Protein AF-A0A455UKE3-F1 (afdb_monomer)

Organism: NCBI:txid115553

Nearest PDB structures (foldseek):
  8js5-assembly1_B  TM=7.894E-01  e=2.925E-10  Bradyrhizobium diazoefficiens USDA 110
  3h9w-assembly1_A-2  TM=8.995E-01  e=8.175E-06  Marinobacter nauticus VT8
  3mr0-assembly2_B  TM=7.467E-01  e=2.273E-06  Burkholderia thailandensis E264
  3icy-assembly2_B-3  TM=8.627E-01  e=1.349E-04  Chlorobaculum tepidum
  9bkv-assembly1_B  TM=5.844E-01  e=7.333E-05  Escherichia coli

Solvent-accessible surface area (backbone atoms only — not comparable to full-atom values): 11283 Å² total; per-residue (Å²): 128,86,91,63,71,51,85,51,51,50,66,54,19,51,74,35,66,43,62,71,76,53,64,48,47,62,67,56,58,45,65,31,30,33,82,88,33,34,65,56,54,53,50,49,52,48,42,16,66,76,74,46,47,62,46,79,45,81,42,44,31,37,25,77,82,68,49,79,41,35,31,38,41,34,41,35,45,40,59,51,100,86,68,48,69,76,48,75,51,69,54,77,41,84,40,39,67,61,51,52,51,52,52,49,49,52,53,49,53,52,50,50,50,55,53,54,49,69,39,89,59,65,43,69,43,62,50,97,80,40,20,27,74,45,58,23,64,39,25,24,63,68,70,72,46,58,45,86,73,40,53,72,34,38,51,56,74,81,38,56,82,42,58,90,32,73,65,37,58,48,50,52,48,24,65,76,66,72,42,94,73,86,86,89,81,89,64,83,82,68,62,86,77,82,129

Structure (mmCIF, N/CA/C/O backbone):
data_AF-A0A455UKE3-F1
#
_entry.id   AF-A0A455UKE3-F1
#
loop_
_atom_site.group_PDB
_atom_site.id
_atom_site.type_symbol
_atom_site.label_atom_id
_atom_site.label_alt_id
_atom_site.label_comp_id
_atom_site.label_asym_id
_atom_site.label_entity_id
_atom_site.label_seq_id
_atom_site.pdbx_PDB_ins_code
_atom_site.Cartn_x
_atom_site.Cartn_y
_atom_site.Cartn_z
_atom_site.occupancy
_atom_site.B_iso_or_equiv
_atom_site.auth_seq_id
_atom_site.auth_comp_id
_atom_site.auth_asym_id
_atom_site.auth_atom_id
_atom_site.pdbx_PDB_model_num
ATOM 1 N N . MET A 1 1 ? -15.416 11.832 29.611 1.00 45.94 1 MET A N 1
ATOM 2 C CA . MET A 1 1 ? -15.156 10.484 29.058 1.00 45.94 1 MET A CA 1
ATOM 3 C C . MET A 1 1 ? -16.495 9.880 28.680 1.00 45.94 1 MET A C 1
ATOM 5 O O . MET A 1 1 ? -17.425 10.042 29.461 1.00 45.94 1 MET A O 1
ATOM 9 N N . ALA A 1 2 ? -16.617 9.270 27.499 1.00 51.88 2 ALA A N 1
ATOM 10 C CA . ALA A 1 2 ? -17.839 8.566 27.111 1.00 51.88 2 ALA A CA 1
ATOM 11 C C . ALA A 1 2 ? -18.091 7.409 28.092 1.00 51.88 2 ALA A C 1
ATOM 13 O O . ALA A 1 2 ? -17.179 6.639 28.393 1.00 51.88 2 ALA A O 1
ATOM 14 N N . VAL A 1 3 ? -19.302 7.341 28.642 1.00 50.44 3 VAL A N 1
ATOM 15 C CA . VAL A 1 3 ? -19.685 6.390 29.691 1.00 50.44 3 VAL A CA 1
ATOM 16 C C . VAL A 1 3 ? -20.362 5.199 29.013 1.00 50.44 3 VAL A C 1
ATOM 18 O O . VAL A 1 3 ? -21.580 5.101 28.975 1.00 50.44 3 VAL A O 1
ATOM 21 N N . GLY A 1 4 ? -19.569 4.333 28.386 1.00 63.62 4 GLY A N 1
ATOM 22 C CA . GLY A 1 4 ? -20.067 3.134 27.711 1.00 63.62 4 GLY A CA 1
ATOM 23 C C . GLY A 1 4 ? -18.955 2.111 27.522 1.00 63.62 4 GLY A C 1
ATOM 24 O O . GLY A 1 4 ? -17.812 2.482 27.250 1.00 63.62 4 GLY A O 1
ATOM 25 N N . LEU A 1 5 ? -19.275 0.828 27.705 1.00 72.00 5 LEU A N 1
ATOM 26 C CA . LEU A 1 5 ? -18.357 -0.259 27.376 1.00 72.00 5 LEU A CA 1
ATOM 27 C C . LEU A 1 5 ? -18.386 -0.477 25.855 1.00 72.00 5 LEU A C 1
ATOM 29 O O . LEU A 1 5 ? -19.475 -0.637 25.300 1.00 72.00 5 LEU A O 1
ATOM 33 N N . PRO A 1 6 ? -17.228 -0.466 25.172 1.00 82.75 6 PRO A N 1
ATOM 34 C CA . PRO A 1 6 ? -17.120 -0.960 23.809 1.00 82.75 6 PRO A CA 1
ATOM 35 C C . PRO A 1 6 ? -17.800 -2.324 23.668 1.00 82.75 6 PRO A C 1
ATOM 37 O O . PRO A 1 6 ? -17.568 -3.203 24.492 1.00 82.75 6 PRO A O 1
ATOM 40 N N . ASN A 1 7 ? -18.611 -2.491 22.621 1.00 89.94 7 ASN A N 1
ATOM 41 C CA . ASN A 1 7 ? -19.143 -3.792 22.229 1.00 89.94 7 ASN A CA 1
ATOM 42 C C . ASN A 1 7 ? -18.330 -4.330 21.043 1.00 89.94 7 ASN A C 1
ATOM 44 O O . ASN A 1 7 ? -18.501 -3.887 19.906 1.00 89.94 7 ASN A O 1
ATOM 48 N N . TRP A 1 8 ? -17.394 -5.227 21.321 1.00 93.88 8 TRP A N 1
ATOM 49 C CA . TRP A 1 8 ? -16.555 -5.905 20.346 1.00 93.88 8 TRP A CA 1
ATOM 50 C C . TRP A 1 8 ? -17.274 -7.129 19.792 1.00 93.88 8 TRP A C 1
ATOM 52 O O . TRP A 1 8 ? -17.805 -7.955 20.534 1.00 93.88 8 TRP A O 1
ATOM 62 N N . SER A 1 9 ? -17.264 -7.254 18.466 1.00 95.06 9 SER A N 1
ATOM 63 C CA . SER A 1 9 ? -17.660 -8.489 17.799 1.00 95.06 9 SER A CA 1
ATOM 64 C C . SER A 1 9 ? -16.592 -9.568 17.988 1.00 95.06 9 SER A C 1
ATOM 66 O O . SER A 1 9 ? -15.427 -9.274 18.278 1.00 95.06 9 SER A O 1
ATOM 68 N N . ASP A 1 10 ? -16.966 -10.822 17.737 1.00 95.62 10 ASP A N 1
ATOM 69 C CA . ASP A 1 10 ? -16.017 -11.942 17.731 1.00 95.62 10 ASP A CA 1
ATOM 70 C C . ASP A 1 10 ? -14.878 -11.725 16.728 1.00 95.62 10 ASP A C 1
ATOM 72 O O . ASP A 1 10 ? -13.746 -12.139 16.968 1.00 95.62 10 ASP A O 1
ATOM 76 N N . GLU A 1 11 ? -15.151 -11.004 15.638 1.00 95.06 11 GLU A N 1
ATOM 77 C CA . GLU A 1 11 ? -14.133 -10.618 14.665 1.00 95.06 11 GLU A CA 1
ATOM 78 C C . GLU A 1 11 ? -13.087 -9.675 15.263 1.00 95.06 11 GLU A C 1
ATOM 80 O O . GLU A 1 11 ? -11.889 -9.891 15.095 1.00 95.06 11 GLU A O 1
ATOM 85 N N . ILE A 1 12 ? -13.513 -8.651 16.009 1.00 95.12 12 ILE A N 1
ATOM 86 C CA . ILE A 1 12 ? -12.576 -7.731 16.663 1.00 95.12 12 ILE A CA 1
ATOM 87 C C . ILE A 1 12 ? -11.765 -8.482 17.727 1.00 95.12 12 ILE A C 1
ATOM 89 O O . ILE A 1 12 ? -10.553 -8.273 17.825 1.00 95.12 12 ILE A O 1
ATOM 93 N N . CYS A 1 13 ? -12.392 -9.400 18.470 1.00 95.25 13 CYS A N 1
ATOM 94 C CA . CYS A 1 13 ? -11.685 -10.269 19.414 1.00 95.25 13 CYS A CA 1
ATOM 95 C C . CYS A 1 13 ? -10.618 -11.111 18.699 1.00 95.25 13 CYS A C 1
ATOM 97 O O . CYS A 1 13 ? -9.465 -11.142 19.132 1.00 95.25 13 CYS A O 1
ATOM 99 N N . ARG A 1 14 ? -10.966 -11.715 17.555 1.00 95.38 14 ARG A N 1
ATOM 100 C CA . ARG A 1 14 ? -10.050 -12.508 16.725 1.00 95.38 14 ARG A CA 1
ATOM 101 C C . ARG A 1 14 ? -8.854 -11.692 16.239 1.00 95.38 14 ARG A C 1
ATOM 103 O O . ARG A 1 14 ? -7.728 -12.168 16.363 1.00 95.38 14 ARG A O 1
ATOM 110 N N . ILE A 1 15 ? -9.079 -10.471 15.746 1.00 95.19 15 ILE A N 1
ATOM 111 C CA . ILE A 1 15 ? -8.009 -9.549 15.319 1.00 95.19 15 ILE A CA 1
ATOM 112 C C . ILE A 1 15 ? -7.022 -9.294 16.467 1.00 95.19 15 ILE A C 1
ATOM 114 O O . ILE A 1 15 ? -5.811 -9.311 16.263 1.00 95.19 15 ILE A O 1
ATOM 118 N N . HIS A 1 16 ? -7.523 -9.121 17.692 1.00 95.12 16 HIS A N 1
ATOM 119 C CA . HIS A 1 16 ? -6.693 -8.858 18.870 1.00 95.12 16 HIS A CA 1
ATOM 120 C C . HIS A 1 16 ? -6.108 -10.122 19.521 1.00 95.12 16 HIS A C 1
ATOM 122 O O . HIS A 1 16 ? -5.362 -10.010 20.497 1.00 95.12 16 HIS A O 1
ATOM 128 N N . GLY A 1 17 ? -6.402 -11.320 19.003 1.00 93.56 17 GLY A N 1
ATOM 129 C CA . GLY A 1 17 ? -5.949 -12.588 19.585 1.00 93.56 17 GLY A CA 1
ATOM 130 C C . GLY A 1 17 ? -6.626 -12.929 20.918 1.00 93.56 17 GLY A C 1
ATOM 131 O O . GLY A 1 17 ? -6.003 -13.548 21.781 1.00 93.56 17 GLY A O 1
ATOM 132 N N . LEU A 1 18 ? -7.875 -12.498 21.095 1.00 94.81 18 LEU A N 1
ATOM 133 C CA . LEU A 1 18 ? -8.683 -12.670 22.303 1.00 94.81 18 LEU A CA 1
ATOM 134 C C . LEU A 1 18 ? -9.822 -13.677 22.079 1.00 94.81 18 LEU A C 1
ATOM 136 O O . LEU A 1 18 ? -10.247 -13.886 20.939 1.00 94.81 18 LEU A O 1
ATOM 140 N N . PRO A 1 19 ? -10.345 -14.300 23.153 1.00 94.38 19 PRO A N 1
ATOM 141 C CA . PRO A 1 19 ? -11.505 -15.179 23.053 1.00 94.38 19 PRO A CA 1
ATOM 142 C C . PRO A 1 19 ? -12.762 -14.419 22.601 1.00 94.38 19 PRO A C 1
ATOM 144 O O . PRO A 1 19 ? -12.936 -13.240 22.912 1.00 94.38 19 PRO A O 1
ATOM 147 N N . ALA A 1 20 ? -13.649 -15.123 21.894 1.00 95.25 20 ALA A N 1
ATOM 148 C CA . ALA A 1 20 ? -14.960 -14.620 21.484 1.00 95.25 20 ALA A CA 1
ATOM 149 C C . ALA A 1 20 ? -15.773 -14.106 22.688 1.00 95.25 20 ALA A C 1
ATOM 151 O O . ALA A 1 20 ? -15.696 -14.663 23.786 1.00 95.25 20 ALA A O 1
ATOM 152 N N . GLY A 1 21 ? -16.541 -13.035 22.481 1.00 92.38 21 GLY A N 1
ATOM 153 C CA . GLY A 1 21 ? -17.322 -12.378 23.533 1.00 92.38 21 GLY A CA 1
ATOM 154 C C . GLY A 1 21 ? -16.533 -11.531 24.544 1.00 92.38 21 GLY A C 1
ATOM 155 O O . GLY A 1 21 ? -17.140 -11.019 25.486 1.00 92.38 21 GLY A O 1
ATOM 156 N N . PHE A 1 22 ? -15.217 -11.349 24.388 1.00 92.38 22 PHE A N 1
ATOM 157 C CA . PHE A 1 22 ? -14.448 -10.440 25.243 1.00 92.38 22 PHE A CA 1
ATOM 158 C C . PHE A 1 22 ? -14.857 -8.975 25.017 1.00 92.38 22 PHE A C 1
ATOM 160 O O . PHE A 1 22 ? -14.885 -8.500 23.885 1.00 92.38 22 PHE A O 1
ATOM 167 N N . GLN A 1 23 ? -15.129 -8.244 26.102 1.00 93.00 23 GLN A N 1
ATOM 168 C CA . GLN A 1 23 ? -15.556 -6.841 26.061 1.00 93.00 23 GLN A CA 1
ATOM 169 C C . GLN A 1 23 ? -14.595 -5.961 26.872 1.00 93.00 23 GLN A C 1
ATOM 171 O O . GLN A 1 23 ? -14.650 -5.981 28.107 1.00 93.00 23 GLN A O 1
ATOM 176 N N . PRO A 1 24 ? -13.688 -5.205 26.225 1.00 91.62 24 PRO A N 1
ATOM 177 C CA . PRO A 1 24 ? -12.773 -4.322 26.934 1.00 91.62 24 PRO A CA 1
ATOM 178 C C . PRO A 1 24 ? -13.469 -3.044 27.398 1.00 91.62 24 PRO A C 1
ATOM 180 O O . PRO A 1 24 ? -14.441 -2.582 26.812 1.00 91.62 24 PRO A O 1
ATOM 183 N N . THR A 1 25 ? -12.893 -2.390 28.401 1.00 92.12 25 THR A N 1
ATOM 184 C CA . THR A 1 25 ? -13.127 -0.958 28.637 1.00 92.12 25 THR A CA 1
ATOM 185 C C . THR A 1 25 ? -12.519 -0.118 27.509 1.00 92.12 25 THR A C 1
ATOM 187 O O . THR A 1 25 ? -11.601 -0.560 26.820 1.00 92.12 25 THR A O 1
ATOM 190 N N . VAL A 1 26 ? -12.950 1.141 27.356 1.00 89.06 26 VAL A N 1
ATOM 191 C CA . VAL A 1 26 ? -12.319 2.080 26.401 1.00 89.06 26 VAL A CA 1
ATOM 192 C C . VAL A 1 26 ? -10.808 2.182 26.637 1.00 89.06 26 VAL A C 1
ATOM 194 O O . VAL A 1 26 ? -10.034 2.189 25.687 1.00 89.06 26 VAL A O 1
ATOM 197 N N . LYS A 1 27 ? -10.378 2.202 27.905 1.00 90.75 27 LYS A N 1
ATOM 198 C CA . LYS A 1 27 ? -8.958 2.258 28.262 1.00 90.75 27 LYS A CA 1
ATOM 199 C C . LYS A 1 27 ? -8.200 1.025 27.758 1.00 90.75 27 LYS A C 1
ATOM 201 O O . LYS A 1 27 ? -7.194 1.183 27.081 1.00 90.75 27 LYS A O 1
ATOM 206 N N . GLN A 1 28 ? -8.718 -0.176 28.021 1.00 92.56 28 GLN A N 1
ATOM 207 C CA . GLN A 1 28 ? -8.117 -1.427 27.536 1.00 92.56 28 GLN A CA 1
ATOM 208 C C . GLN A 1 28 ? -8.084 -1.491 26.006 1.00 92.56 28 GLN A C 1
ATOM 210 O O . GLN A 1 28 ? -7.091 -1.918 25.432 1.00 92.56 28 GLN A O 1
ATOM 215 N N . ALA A 1 29 ? -9.143 -1.024 25.337 1.00 92.69 29 ALA A N 1
ATOM 216 C CA . ALA A 1 29 ? -9.178 -0.952 23.880 1.00 92.69 29 ALA A CA 1
ATOM 217 C C . ALA A 1 29 ? -8.055 -0.058 23.319 1.00 92.69 29 ALA A C 1
ATOM 219 O O . ALA A 1 29 ? -7.451 -0.402 22.309 1.00 92.69 29 ALA A O 1
ATOM 220 N N . ILE A 1 30 ? -7.750 1.064 23.981 1.00 94.25 30 ILE A N 1
ATOM 221 C CA . ILE A 1 30 ? -6.662 1.974 23.587 1.00 94.25 30 ILE A CA 1
ATOM 222 C C . ILE A 1 30 ? -5.285 1.379 23.910 1.00 94.25 30 ILE A C 1
ATOM 224 O O . ILE A 1 30 ? -4.357 1.554 23.127 1.00 94.25 30 ILE A O 1
ATOM 228 N N . GLU A 1 31 ? -5.148 0.634 25.008 1.00 95.56 31 GLU A N 1
ATOM 229 C CA . GLU A 1 31 ? -3.892 -0.029 25.394 1.00 95.56 31 GLU A CA 1
ATOM 230 C C . GLU A 1 31 ? -3.418 -1.077 24.373 1.00 95.56 31 GLU A C 1
ATOM 232 O O . GLU A 1 31 ? -2.217 -1.321 24.279 1.00 95.56 31 GLU A O 1
ATOM 237 N N . PHE A 1 32 ? -4.321 -1.647 23.565 1.00 96.19 32 PHE A N 1
ATOM 238 C CA . PHE A 1 32 ? -3.937 -2.519 22.450 1.00 96.19 32 PHE A CA 1
ATOM 239 C C . PHE A 1 32 ? -3.231 -1.775 21.311 1.00 96.19 32 PHE A C 1
ATOM 241 O O . PHE A 1 32 ? -2.517 -2.401 20.536 1.00 96.19 32 PHE A O 1
ATOM 248 N N . TYR A 1 33 ? -3.383 -0.458 21.174 1.00 97.44 33 TYR A N 1
ATOM 249 C CA . TYR A 1 33 ? -2.638 0.286 20.159 1.00 97.44 33 TYR A CA 1
ATOM 250 C C . TYR A 1 33 ? -1.171 0.413 20.563 1.00 97.44 33 TYR A C 1
ATOM 252 O O . TYR A 1 33 ? -0.846 0.610 21.738 1.00 97.44 33 TYR A O 1
ATOM 260 N N . ALA A 1 34 ? -0.279 0.357 19.573 1.00 97.50 34 ALA A N 1
ATOM 261 C CA . ALA A 1 34 ? 1.135 0.622 19.792 1.00 97.50 34 ALA A CA 1
ATOM 262 C C . ALA A 1 34 ? 1.319 2.010 20.442 1.00 97.50 34 ALA A C 1
ATOM 264 O O . ALA A 1 34 ? 0.553 2.927 20.128 1.00 97.50 34 ALA A O 1
ATOM 265 N N . PRO A 1 35 ? 2.341 2.223 21.295 1.00 97.06 35 PRO A N 1
ATOM 266 C CA . PRO A 1 35 ? 2.533 3.498 21.996 1.00 97.06 35 PRO A CA 1
ATOM 267 C C . PRO A 1 35 ? 2.558 4.730 21.077 1.00 97.06 35 PRO A C 1
ATOM 269 O O . PRO A 1 35 ? 2.082 5.796 21.455 1.00 97.06 35 PRO A O 1
ATOM 272 N N . SER A 1 36 ? 3.058 4.577 19.848 1.00 97.56 36 SER A N 1
ATOM 273 C CA . SER A 1 36 ? 3.054 5.614 18.806 1.00 97.56 36 SER A CA 1
ATOM 274 C C . SER A 1 36 ? 1.652 5.957 18.280 1.00 97.56 36 SER A C 1
ATOM 276 O O . SER A 1 36 ? 1.411 7.086 17.866 1.00 97.56 36 SER A O 1
ATOM 278 N N . SER A 1 37 ? 0.727 4.996 18.304 1.00 97.69 37 SER A N 1
ATOM 279 C CA . SER A 1 37 ? -0.640 5.109 17.785 1.00 97.69 37 SER A CA 1
ATOM 280 C C . SER A 1 37 ? -1.660 5.540 18.848 1.00 97.69 37 SER A C 1
ATOM 282 O O . SER A 1 37 ? -2.708 6.089 18.503 1.00 97.69 37 SER A O 1
ATOM 284 N N . GLN A 1 38 ? -1.360 5.343 20.138 1.00 97.31 38 GLN A N 1
ATOM 285 C CA . GLN A 1 38 ? -2.261 5.667 21.254 1.00 97.31 38 GLN A CA 1
ATOM 286 C C . GLN A 1 38 ? -2.726 7.136 21.289 1.00 97.31 38 GLN A C 1
ATOM 288 O O . GLN A 1 38 ? -3.932 7.359 21.428 1.00 97.31 38 GLN A O 1
ATOM 293 N N . PRO A 1 39 ? -1.848 8.152 21.125 1.00 97.75 39 PRO A N 1
ATOM 294 C CA . PRO A 1 39 ? -2.288 9.547 21.143 1.00 97.75 39 PRO A CA 1
ATOM 295 C C . PRO A 1 39 ? -3.295 9.842 20.030 1.00 97.75 39 PRO A C 1
ATOM 297 O O . PRO A 1 39 ? -4.300 10.515 20.263 1.00 97.75 39 PRO A O 1
ATOM 300 N N . ARG A 1 40 ? -3.056 9.281 18.838 1.00 97.81 40 ARG A N 1
ATOM 301 C CA . ARG A 1 40 ? -3.891 9.515 17.663 1.00 97.81 40 ARG A CA 1
ATOM 302 C C . ARG A 1 40 ? -5.272 8.892 17.816 1.00 97.81 40 ARG A C 1
ATOM 304 O O . ARG A 1 40 ? -6.263 9.594 17.635 1.00 97.81 40 ARG A O 1
ATOM 311 N N . ILE A 1 41 ? -5.359 7.613 18.197 1.00 97.19 41 ILE A N 1
ATOM 312 C CA . ILE A 1 41 ? -6.668 6.967 18.384 1.00 97.19 41 ILE A CA 1
ATOM 313 C C . ILE A 1 41 ? -7.469 7.644 19.500 1.00 97.19 41 ILE A C 1
ATOM 315 O O . ILE A 1 41 ? -8.675 7.843 19.368 1.00 97.19 41 ILE A O 1
ATOM 319 N N . GLN A 1 42 ? -6.799 8.059 20.579 1.00 96.19 42 GLN A N 1
ATOM 320 C CA . GLN A 1 42 ? -7.446 8.739 21.693 1.00 96.19 42 GLN A CA 1
ATOM 321 C C . GLN A 1 42 ? -8.049 10.084 21.264 1.00 96.19 42 GLN A C 1
ATOM 323 O O . GLN A 1 42 ? -9.176 10.397 21.657 1.00 96.19 42 GLN A O 1
ATOM 328 N N . GLU A 1 43 ? -7.322 10.864 20.463 1.00 96.94 43 GLU A N 1
ATOM 329 C CA . GLU A 1 43 ? -7.767 12.147 19.916 1.00 96.94 43 GLU A CA 1
ATOM 330 C C . GLU A 1 43 ? -8.996 11.984 19.013 1.00 96.94 43 GLU A C 1
ATOM 332 O O . GLU A 1 43 ? -10.034 12.612 19.254 1.00 96.94 43 GLU A O 1
ATOM 337 N N . VAL A 1 44 ? -8.905 11.125 17.993 1.00 97.25 44 VAL A N 1
ATOM 338 C CA . VAL A 1 44 ? -9.981 10.976 17.001 1.00 97.25 44 VAL A CA 1
ATOM 339 C C . VAL A 1 44 ? -11.228 10.350 17.619 1.00 97.25 44 VAL A C 1
ATOM 341 O O . VAL A 1 44 ? -12.343 10.791 17.341 1.00 97.25 44 VAL A O 1
ATOM 344 N N . PHE A 1 45 ? -11.061 9.395 18.540 1.00 95.38 45 PHE A N 1
ATOM 345 C CA . PHE A 1 45 ? -12.176 8.787 19.258 1.00 95.38 45 PHE A CA 1
ATOM 346 C C . PHE A 1 45 ? -12.880 9.799 20.169 1.00 95.38 45 PHE A C 1
ATOM 348 O O . PHE A 1 45 ? -14.111 9.869 20.178 1.00 95.38 45 PHE A O 1
ATOM 355 N N . ASN A 1 46 ? -12.124 10.631 20.895 1.00 94.62 46 ASN A N 1
ATOM 356 C CA . ASN A 1 46 ? -12.700 11.685 21.735 1.00 94.62 46 ASN A CA 1
ATOM 357 C C . ASN A 1 46 ? -13.437 12.734 20.902 1.00 94.62 46 ASN A C 1
ATOM 359 O O . ASN A 1 46 ? -14.550 13.121 21.258 1.00 94.62 46 ASN A O 1
ATOM 363 N N . THR A 1 47 ? -12.847 13.157 19.784 1.00 96.00 47 THR A N 1
ATOM 364 C CA . THR A 1 47 ? -13.474 14.103 18.852 1.00 96.00 47 THR A CA 1
ATOM 365 C C . THR A 1 47 ? -14.776 13.525 18.293 1.00 96.00 47 THR A C 1
ATOM 367 O O . THR A 1 47 ? -15.799 14.210 18.272 1.00 96.00 47 THR A O 1
ATOM 370 N N . CYS A 1 48 ? -14.791 12.238 17.943 1.00 95.19 48 CYS A N 1
ATOM 371 C CA . CYS A 1 48 ? -16.005 11.550 17.511 1.00 95.19 48 CYS A CA 1
ATOM 372 C C . CYS A 1 48 ? -17.069 11.503 18.615 1.00 95.19 48 CYS A C 1
ATOM 374 O O . CYS A 1 48 ? -18.231 11.794 18.349 1.00 95.19 48 CYS A O 1
ATOM 376 N N . CYS A 1 49 ? -16.693 11.193 19.857 1.00 92.38 49 CYS A N 1
ATOM 377 C CA . CYS A 1 49 ? -17.637 11.143 20.976 1.00 92.38 49 CYS A CA 1
ATOM 378 C C . CYS A 1 49 ? -18.231 12.518 21.322 1.00 92.38 49 CYS A C 1
ATOM 380 O O . CYS A 1 49 ? -19.393 12.602 21.703 1.00 92.38 49 CYS A O 1
ATOM 382 N N . GLN A 1 50 ? -17.432 13.586 21.242 1.00 93.31 50 GLN A N 1
ATOM 383 C CA . GLN A 1 50 ? -17.826 14.920 21.711 1.00 93.31 50 GLN A CA 1
ATOM 384 C C . GLN A 1 50 ? -18.480 15.766 20.619 1.00 93.31 50 GLN A C 1
ATOM 386 O O . GLN A 1 50 ? -19.435 16.490 20.879 1.00 93.31 50 GLN A O 1
ATOM 391 N N . GLN A 1 51 ? -17.945 15.697 19.402 1.00 94.94 51 GLN A N 1
ATOM 392 C CA . GLN A 1 51 ? -18.318 16.582 18.295 1.00 94.94 51 GLN A CA 1
ATOM 393 C C . GLN A 1 51 ? -19.049 15.823 17.181 1.00 94.94 51 GLN A C 1
ATOM 395 O O . GLN A 1 51 ? -19.746 16.419 16.361 1.00 94.94 51 GLN A O 1
ATOM 400 N N . GLY A 1 52 ? -18.932 14.494 17.154 1.00 94.38 52 GLY A N 1
ATOM 401 C CA . GLY A 1 52 ? -19.539 13.654 16.126 1.00 94.38 52 GLY A CA 1
ATOM 402 C C . GLY A 1 52 ? -18.768 13.628 14.810 1.00 94.38 52 GLY A C 1
ATOM 403 O O . GLY A 1 52 ? -19.327 13.215 13.796 1.00 94.38 52 GLY A O 1
ATOM 404 N N . VAL A 1 53 ? -17.507 14.069 14.816 1.00 96.69 53 VAL A N 1
ATOM 405 C CA . VAL A 1 53 ? -16.612 13.992 13.656 1.00 96.69 53 VAL A CA 1
ATOM 406 C C . VAL A 1 53 ? -16.176 12.541 13.467 1.00 96.69 53 VAL A C 1
ATOM 408 O O . VAL A 1 53 ? -15.581 11.948 14.363 1.00 96.69 53 VAL A O 1
ATOM 411 N N . SER A 1 54 ? -16.483 11.963 12.309 1.00 97.25 54 SER A N 1
ATOM 412 C CA . SER A 1 54 ? -16.052 10.608 11.962 1.00 97.25 54 SER A CA 1
ATOM 413 C C . SER A 1 54 ? -14.547 10.527 11.716 1.00 97.25 54 SER A C 1
ATOM 415 O O . SER A 1 54 ? -13.950 11.501 11.262 1.00 97.25 54 SER A O 1
ATOM 417 N N . PHE A 1 55 ? -13.965 9.346 11.905 1.00 97.88 55 PHE A N 1
ATOM 418 C CA . PHE A 1 55 ? -12.553 9.084 11.625 1.00 97.88 55 PHE A CA 1
ATOM 419 C C . PHE A 1 55 ? -12.352 7.801 10.814 1.00 97.88 55 PHE A C 1
ATOM 421 O O . PHE A 1 55 ? -13.205 6.911 10.821 1.00 97.88 55 PHE A O 1
ATOM 428 N N . ASP A 1 56 ? -11.219 7.742 10.118 1.00 98.25 56 ASP A N 1
ATOM 429 C CA . ASP A 1 56 ? -10.735 6.620 9.313 1.00 98.25 56 ASP A CA 1
ATOM 430 C C . ASP A 1 56 ? -9.206 6.630 9.401 1.00 98.25 56 ASP A C 1
ATOM 432 O O . ASP A 1 56 ? -8.548 7.477 8.800 1.00 98.25 56 ASP A O 1
ATOM 436 N N . GLU A 1 57 ? -8.655 5.759 10.239 1.00 98.12 57 GLU A N 1
ATOM 437 C CA . GLU A 1 57 ? -7.234 5.765 10.581 1.00 98.12 57 GLU A CA 1
ATOM 438 C C . GLU A 1 57 ? -6.615 4.392 10.327 1.00 98.12 57 GLU A C 1
ATOM 440 O O . GLU A 1 57 ? -7.217 3.359 10.622 1.00 98.12 57 GLU A O 1
ATOM 445 N N . GLU A 1 58 ? -5.379 4.378 9.832 1.00 98.06 58 GLU A N 1
ATOM 446 C CA . GLU A 1 58 ? -4.554 3.174 9.767 1.00 98.06 58 GLU A CA 1
ATOM 447 C C . GLU A 1 58 ? -3.501 3.221 10.870 1.00 98.06 58 GLU A C 1
ATOM 449 O O . GLU A 1 58 ? -2.548 3.998 10.797 1.00 98.06 58 GLU A O 1
ATOM 454 N N . LEU A 1 59 ? -3.657 2.376 11.882 1.00 97.62 59 LEU A N 1
ATOM 455 C CA . LEU A 1 59 ? -2.849 2.410 13.095 1.00 97.62 59 LEU A CA 1
ATOM 456 C C . LEU A 1 59 ? -2.277 1.035 13.410 1.00 97.62 59 LEU A C 1
ATOM 458 O O . LEU A 1 59 ? -2.782 0.004 12.965 1.00 97.62 59 LEU A O 1
ATOM 462 N N . GLU A 1 60 ? -1.204 1.031 14.185 1.00 97.69 60 GLU A N 1
ATOM 463 C CA . GLU A 1 60 ? -0.578 -0.200 14.635 1.00 97.69 60 GLU A CA 1
ATOM 464 C C . GLU A 1 60 ? -1.183 -0.642 15.969 1.00 97.69 60 GLU A C 1
ATOM 466 O O . GLU A 1 60 ? -1.342 0.151 16.903 1.00 97.69 60 GLU A O 1
ATOM 471 N N . VAL A 1 61 ? -1.504 -1.928 16.051 1.00 97.62 61 VAL A N 1
ATOM 472 C CA . VAL A 1 61 ? -2.032 -2.607 17.230 1.00 97.62 61 VAL A CA 1
ATOM 473 C C . VAL A 1 61 ? -1.092 -3.742 17.614 1.00 97.62 61 VAL A C 1
ATOM 475 O O . VAL A 1 61 ? -0.564 -4.463 16.768 1.00 97.62 61 VAL A O 1
ATOM 478 N N . ILE A 1 62 ? -0.897 -3.905 18.913 1.00 97.44 62 ILE A N 1
ATOM 479 C CA . ILE A 1 62 ? -0.190 -5.011 19.534 1.00 97.44 62 ILE A CA 1
ATOM 480 C C . ILE A 1 62 ? -1.264 -5.943 20.090 1.00 97.44 62 ILE A C 1
ATOM 482 O O . ILE A 1 62 ? -1.966 -5.616 21.042 1.00 97.44 62 ILE A O 1
ATOM 486 N N . THR A 1 63 ? -1.424 -7.103 19.458 1.00 94.88 63 THR A N 1
ATOM 487 C CA . THR A 1 63 ? -2.371 -8.139 19.904 1.00 94.88 63 THR A CA 1
ATOM 488 C C . THR A 1 63 ? -2.045 -8.624 21.319 1.00 94.88 63 THR A C 1
ATOM 490 O O . THR A 1 63 ? -0.928 -8.451 21.808 1.00 94.88 63 THR A O 1
ATOM 493 N N . TYR A 1 64 ? -2.979 -9.333 21.957 1.00 92.56 64 TYR A N 1
ATOM 494 C CA . TYR A 1 64 ? -2.759 -9.942 23.274 1.00 92.56 64 TYR A CA 1
ATOM 495 C C . TYR A 1 64 ? -1.539 -10.884 23.319 1.00 92.56 64 TYR A C 1
ATOM 497 O O . TYR A 1 64 ? -0.900 -11.040 24.354 1.00 92.56 64 TYR A O 1
ATOM 505 N N . GLN A 1 65 ? -1.177 -11.479 22.179 1.00 91.88 65 GLN A N 1
ATOM 506 C CA . GLN A 1 65 ? -0.008 -12.352 22.031 1.00 91.88 65 GLN A CA 1
ATOM 507 C C . GLN A 1 65 ? 1.299 -11.584 21.750 1.00 91.88 65 GLN A C 1
ATOM 509 O O . GLN A 1 65 ? 2.327 -12.200 21.480 1.00 91.88 65 GLN A O 1
ATOM 514 N N . GLY A 1 66 ? 1.277 -10.247 21.759 1.00 93.12 66 GLY A N 1
ATOM 515 C CA . GLY A 1 66 ? 2.439 -9.397 21.477 1.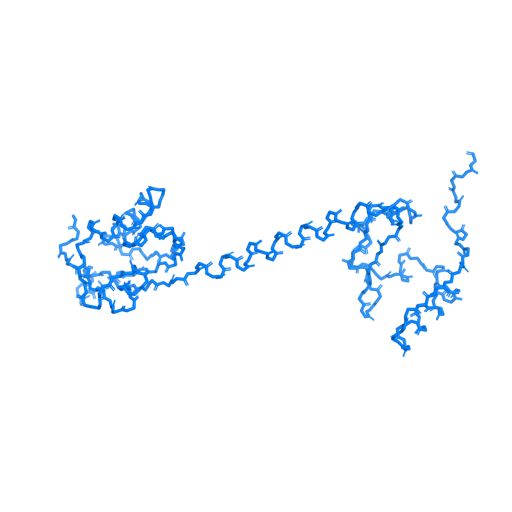00 93.12 66 GLY A CA 1
ATOM 516 C C . GLY A 1 66 ? 2.765 -9.231 19.989 1.00 93.12 66 GLY A C 1
ATOM 517 O O . GLY A 1 66 ? 3.762 -8.602 19.642 1.00 93.12 66 GLY A O 1
ATOM 518 N N . LYS A 1 67 ? 1.946 -9.776 19.080 1.00 95.00 67 LYS A N 1
ATOM 519 C CA . LYS A 1 67 ? 2.130 -9.588 17.635 1.00 95.00 67 LYS A CA 1
ATOM 520 C C . LYS A 1 67 ? 1.706 -8.179 17.226 1.00 95.00 67 LYS A C 1
ATOM 522 O O . LYS A 1 67 ? 0.591 -7.771 17.541 1.00 95.00 67 LYS A O 1
ATOM 527 N N . HIS A 1 68 ? 2.564 -7.508 16.465 1.00 96.31 68 HIS A N 1
ATOM 528 C CA . HIS A 1 68 ? 2.272 -6.237 15.812 1.00 96.31 68 HIS A CA 1
ATOM 529 C C . HIS A 1 68 ? 1.469 -6.462 14.528 1.00 96.31 68 HIS A C 1
ATOM 531 O O . HIS A 1 68 ? 1.873 -7.243 13.658 1.00 96.31 68 HIS A O 1
ATOM 537 N N . ILE A 1 69 ? 0.335 -5.781 14.418 1.00 97.06 69 ILE A N 1
ATOM 538 C CA . ILE A 1 69 ? -0.541 -5.793 13.250 1.00 97.06 69 ILE A CA 1
ATOM 539 C C . ILE A 1 69 ? -0.929 -4.366 12.881 1.00 97.06 69 ILE A C 1
ATOM 541 O O . ILE A 1 69 ? -1.019 -3.483 13.732 1.00 97.06 69 ILE A O 1
ATOM 545 N N . TRP A 1 70 ? -1.184 -4.142 11.600 1.00 98.00 70 TRP A N 1
ATOM 546 C CA . TRP A 1 70 ? -1.769 -2.899 11.125 1.00 98.00 70 TRP A CA 1
ATOM 547 C C . TRP A 1 70 ? -3.268 -3.071 10.988 1.00 98.00 70 TRP A C 1
ATOM 549 O O . TRP A 1 70 ? -3.725 -4.009 10.337 1.00 98.00 70 TRP A O 1
ATOM 559 N N . VAL A 1 71 ? -4.025 -2.139 11.551 1.00 97.81 71 VAL A N 1
ATOM 560 C CA . VAL A 1 71 ? -5.478 -2.117 11.444 1.00 97.81 71 VAL A CA 1
ATOM 561 C C . VAL A 1 71 ? -5.954 -0.821 10.807 1.00 97.81 71 VAL A C 1
ATOM 563 O O . VAL A 1 71 ? -5.405 0.246 11.070 1.00 97.81 71 VAL A O 1
ATOM 566 N N . ARG A 1 72 ? -7.001 -0.908 9.988 1.00 98.12 72 ARG A N 1
ATOM 567 C CA . ARG A 1 72 ? -7.811 0.243 9.590 1.00 98.12 72 ARG A CA 1
ATOM 568 C C . ARG A 1 72 ? -9.029 0.314 10.494 1.00 98.12 72 ARG A C 1
ATOM 570 O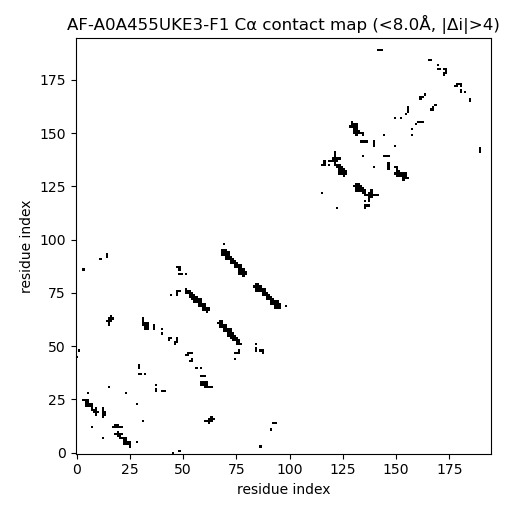 O . ARG A 1 72 ? -9.778 -0.659 10.590 1.00 98.12 72 ARG A O 1
ATOM 577 N N . VAL A 1 73 ? -9.221 1.450 11.150 1.00 97.12 73 VAL A N 1
ATOM 578 C CA . VAL A 1 73 ? -10.282 1.661 12.133 1.00 97.12 73 VAL A CA 1
ATOM 579 C C . VAL A 1 73 ? -11.112 2.851 11.693 1.00 97.12 73 VAL A C 1
ATOM 581 O O . VAL A 1 73 ? -10.614 3.970 11.584 1.00 97.12 73 VAL A O 1
ATOM 584 N N . ILE A 1 74 ? -12.392 2.592 11.453 1.00 97.62 74 ILE A N 1
ATOM 585 C CA . ILE A 1 74 ? -13.369 3.604 11.062 1.00 97.62 74 ILE A CA 1
ATOM 586 C C . ILE A 1 74 ? -14.366 3.752 12.198 1.00 97.62 74 ILE A C 1
ATOM 588 O O . ILE A 1 74 ? -14.869 2.745 12.692 1.00 97.62 74 ILE A O 1
ATOM 592 N N . GLY A 1 75 ? -14.692 4.985 12.576 1.00 96.31 75 GLY A N 1
ATOM 593 C CA . GLY A 1 75 ? -15.700 5.275 13.593 1.00 96.31 75 GLY A CA 1
ATOM 594 C C . GLY A 1 75 ? -16.591 6.450 13.212 1.00 96.31 75 GLY A C 1
ATOM 595 O O . GLY A 1 75 ? -16.135 7.444 12.643 1.00 96.31 75 GLY A O 1
ATOM 596 N N . LYS A 1 76 ? -17.883 6.333 13.525 1.00 96.69 76 LYS A N 1
ATOM 597 C CA . LYS A 1 76 ? -18.898 7.374 13.334 1.00 96.69 76 LYS A CA 1
ATOM 598 C C . LYS A 1 76 ? -19.764 7.498 14.580 1.00 96.69 76 LYS A C 1
ATOM 600 O O . LYS A 1 76 ? -20.107 6.497 15.206 1.00 96.69 76 LYS A O 1
ATOM 605 N N . ALA A 1 77 ? -20.151 8.723 14.913 1.00 96.00 77 ALA A N 1
ATOM 606 C CA . ALA A 1 77 ? -21.113 8.967 15.975 1.00 96.00 77 ALA A CA 1
ATOM 607 C C . ALA A 1 77 ? -22.532 8.608 15.519 1.00 96.00 77 ALA A C 1
ATOM 609 O O . ALA A 1 77 ? -22.960 8.978 14.426 1.00 96.00 77 ALA A O 1
ATOM 610 N N . VAL A 1 78 ? -23.261 7.923 16.389 1.00 94.56 78 VAL A N 1
ATOM 611 C CA . VAL A 1 78 ? -24.695 7.667 16.269 1.00 94.56 78 VAL A CA 1
ATOM 612 C C . VAL A 1 78 ? -25.419 8.670 17.157 1.00 94.56 78 VAL A C 1
ATOM 614 O O . VAL A 1 78 ? -24.969 8.957 18.269 1.00 94.56 78 VAL A O 1
ATOM 617 N N . ARG A 1 79 ? -26.517 9.224 16.641 1.00 93.44 79 ARG A N 1
ATOM 618 C CA . ARG A 1 79 ? -27.318 10.243 17.320 1.00 93.44 79 ARG A CA 1
ATOM 619 C C . ARG A 1 79 ? -28.719 9.718 17.616 1.00 93.44 79 ARG A C 1
ATOM 621 O O . ARG A 1 79 ? -29.229 8.904 16.848 1.00 93.44 79 ARG A O 1
ATOM 628 N N . ASP A 1 80 ? -29.310 10.171 18.716 1.00 93.88 80 ASP A N 1
ATOM 629 C CA . ASP A 1 80 ? -30.731 9.966 19.005 1.00 93.88 80 ASP A CA 1
ATOM 630 C C . ASP A 1 80 ? -31.631 10.912 18.187 1.00 93.88 80 ASP A C 1
ATOM 632 O O . ASP A 1 80 ? -31.162 11.723 17.382 1.00 93.88 80 ASP A O 1
ATOM 636 N N . GLU A 1 81 ? -32.945 10.807 18.397 1.00 93.44 81 GLU A N 1
ATOM 637 C CA . GLU A 1 81 ? -33.959 11.651 17.752 1.00 93.44 81 GLU A CA 1
ATOM 638 C C . GLU A 1 81 ? -33.810 13.141 18.109 1.00 93.44 81 GLU A C 1
ATOM 640 O O . GLU A 1 81 ? -34.251 14.009 17.358 1.00 93.44 81 GLU A O 1
ATOM 645 N N . GLN A 1 82 ? -33.160 13.450 19.234 1.00 91.62 82 GLN A N 1
ATOM 646 C CA . GLN A 1 82 ? -32.874 14.804 19.704 1.00 91.62 82 GLN A CA 1
ATOM 647 C C . GLN A 1 82 ? -31.530 15.340 19.171 1.00 91.62 82 GLN A C 1
ATOM 649 O O . GLN A 1 82 ? -31.150 16.473 19.475 1.00 91.62 82 GLN A O 1
ATOM 654 N N . GLY A 1 83 ? -30.807 14.554 18.365 1.00 89.12 83 GLY A N 1
ATOM 655 C CA . GLY A 1 83 ? -29.517 14.911 17.774 1.00 89.12 83 GLY A CA 1
ATOM 656 C C . GLY A 1 83 ? -28.314 14.754 18.712 1.00 89.12 83 GLY A C 1
ATOM 657 O O . GLY A 1 83 ? -27.188 15.091 18.314 1.00 89.12 83 GLY A O 1
ATOM 658 N N . GLN A 1 84 ? -28.514 14.231 19.925 1.00 91.94 84 GLN A N 1
ATOM 659 C CA . GLN A 1 84 ? -27.448 13.995 20.897 1.00 91.94 84 GLN A CA 1
ATOM 660 C C . GLN A 1 84 ? -26.675 12.730 20.538 1.00 91.94 84 GLN A C 1
ATOM 662 O O . GLN A 1 84 ? -27.244 11.736 20.096 1.00 91.94 84 GLN A O 1
ATOM 667 N N . ILE A 1 85 ? -25.354 12.767 20.708 1.00 93.12 85 ILE A N 1
ATOM 668 C CA . ILE A 1 85 ? -24.487 11.621 20.422 1.00 93.12 85 ILE A CA 1
ATOM 669 C C . ILE A 1 85 ? -24.669 10.583 21.528 1.00 93.12 85 ILE A C 1
ATOM 671 O O . ILE A 1 85 ? -24.380 10.862 22.690 1.00 93.12 85 ILE A O 1
ATOM 675 N N . THR A 1 86 ? -25.107 9.382 21.160 1.00 91.06 86 THR A N 1
ATOM 676 C CA . THR A 1 86 ? -25.370 8.288 22.107 1.00 91.06 86 THR A CA 1
ATOM 677 C C . THR A 1 86 ? -24.267 7.240 22.115 1.00 91.06 86 THR A C 1
ATOM 679 O O . THR A 1 86 ? -23.967 6.668 23.160 1.00 91.06 86 THR A O 1
ATOM 682 N N . GLN A 1 87 ? -23.632 6.991 20.968 1.00 90.88 87 GLN A N 1
ATOM 683 C CA . GLN A 1 87 ? -22.570 5.993 20.840 1.00 90.88 87 GLN A CA 1
ATOM 684 C C . GLN A 1 87 ? -21.666 6.269 19.636 1.00 90.88 87 GLN A C 1
ATOM 686 O O . GLN A 1 87 ? -22.010 7.038 18.738 1.00 90.88 87 GLN A O 1
ATOM 691 N N . VAL A 1 88 ? -20.513 5.601 19.599 1.00 92.44 88 VAL A N 1
ATOM 692 C CA . VAL A 1 88 ? -19.656 5.515 18.412 1.00 92.44 88 VAL A CA 1
ATOM 693 C C . VAL A 1 88 ? -19.757 4.103 17.859 1.00 92.44 88 VAL A C 1
ATOM 695 O O . VAL A 1 88 ? -19.535 3.135 18.582 1.00 92.44 88 VAL A O 1
ATOM 698 N N . GLN A 1 89 ? -20.084 3.990 16.577 1.00 93.94 89 GLN A N 1
ATOM 699 C CA . GLN A 1 89 ? -20.128 2.727 15.855 1.00 93.94 89 GLN A CA 1
ATOM 700 C C . GLN A 1 89 ? -19.042 2.716 14.786 1.00 93.94 89 GLN A C 1
ATOM 702 O O . GLN A 1 89 ? -18.800 3.724 14.119 1.00 93.94 89 GLN A O 1
ATOM 707 N N . GLY A 1 90 ? -18.385 1.575 14.621 1.00 93.94 90 GLY A N 1
ATOM 708 C CA . GLY A 1 90 ? -17.231 1.472 13.751 1.00 93.94 90 GLY A CA 1
ATOM 709 C C . GLY A 1 90 ? -16.913 0.055 13.316 1.00 93.94 90 GLY A C 1
ATOM 710 O O . GLY A 1 90 ? -17.603 -0.897 13.675 1.00 93.94 90 GLY A O 1
ATOM 711 N N . SER A 1 91 ? -15.844 -0.061 12.543 1.00 94.75 91 SER A N 1
ATOM 712 C CA . SER A 1 91 ? -15.289 -1.330 12.086 1.00 94.75 91 SER A CA 1
ATOM 713 C C . SER A 1 91 ? -13.773 -1.290 12.174 1.00 94.75 91 SER A C 1
ATOM 715 O O . SER A 1 91 ? -13.163 -0.269 11.852 1.00 94.75 91 SER A O 1
ATOM 717 N N . THR A 1 92 ? -13.188 -2.427 12.531 1.00 96.56 92 THR A N 1
ATOM 718 C CA . THR A 1 92 ? -11.743 -2.645 12.530 1.00 96.56 92 THR A CA 1
ATOM 719 C C . THR A 1 92 ? -11.423 -3.724 11.508 1.00 96.56 92 THR A C 1
ATOM 721 O O . THR A 1 92 ? -12.028 -4.793 11.535 1.00 96.56 92 THR A O 1
ATOM 724 N N . GLN A 1 93 ? -10.481 -3.446 10.616 1.00 96.81 93 GLN A N 1
ATOM 725 C CA . GLN A 1 93 ? -10.001 -4.382 9.605 1.00 96.81 93 GLN A CA 1
ATOM 726 C C . GLN A 1 93 ? -8.501 -4.598 9.791 1.00 96.81 93 GLN A C 1
ATOM 728 O O . GLN A 1 93 ? -7.760 -3.621 9.845 1.00 96.81 93 GLN A O 1
AT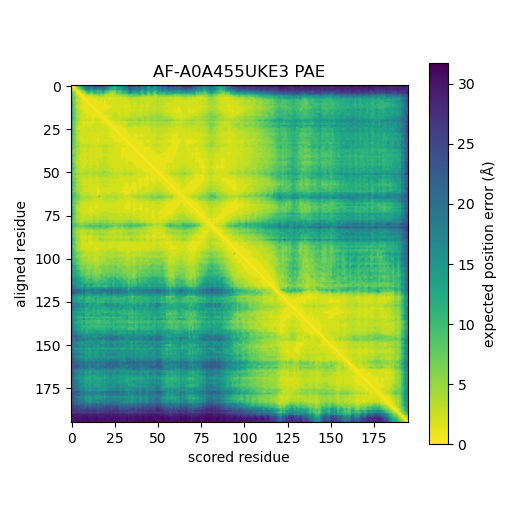OM 733 N N . ASP A 1 94 ? -8.040 -5.849 9.844 1.00 97.25 94 ASP A N 1
ATOM 734 C CA . ASP A 1 94 ? -6.609 -6.157 9.740 1.00 97.25 94 ASP A CA 1
ATOM 735 C C . ASP A 1 94 ? -6.141 -5.914 8.294 1.00 97.25 94 ASP A C 1
ATOM 737 O O . ASP A 1 94 ? -6.650 -6.514 7.347 1.00 97.25 94 ASP A O 1
ATOM 741 N N . ILE A 1 95 ? -5.188 -4.999 8.129 1.00 97.56 95 ILE A N 1
ATOM 742 C CA . ILE A 1 95 ? -4.580 -4.614 6.849 1.00 97.56 95 ILE A CA 1
ATOM 743 C C . ILE A 1 95 ? -3.089 -4.984 6.796 1.00 97.56 95 ILE A C 1
ATOM 745 O O . ILE A 1 95 ? -2.351 -4.506 5.930 1.00 97.56 95 ILE A O 1
ATOM 749 N N . THR A 1 96 ? -2.618 -5.830 7.718 1.00 95.94 96 THR A N 1
ATOM 750 C CA . THR A 1 96 ? -1.211 -6.239 7.826 1.00 95.94 96 THR A CA 1
ATOM 751 C C . THR A 1 96 ? -0.723 -6.893 6.543 1.00 95.94 96 THR A C 1
ATOM 753 O O . THR A 1 96 ? 0.310 -6.497 6.006 1.00 95.94 96 THR A O 1
ATOM 756 N N . GLU A 1 97 ? -1.475 -7.862 6.017 1.00 95.00 97 GLU A N 1
ATOM 757 C CA . GLU A 1 97 ? -1.120 -8.557 4.777 1.00 95.00 97 GLU A CA 1
ATOM 758 C C . GLU A 1 97 ? -1.042 -7.580 3.597 1.00 95.00 97 GLU A C 1
ATOM 760 O O . GLU A 1 97 ? -0.066 -7.587 2.844 1.00 95.00 97 GLU A O 1
ATOM 765 N N . GLN A 1 98 ? -2.010 -6.666 3.487 1.00 94.38 98 GLN A N 1
ATOM 766 C CA . GLN A 1 98 ? -2.033 -5.646 2.441 1.00 94.38 98 GLN A CA 1
ATOM 767 C C . GLN A 1 98 ? -0.805 -4.727 2.515 1.00 94.38 98 GLN A C 1
ATOM 769 O O . GLN A 1 98 ? -0.163 -4.476 1.490 1.00 94.38 98 GLN A O 1
ATOM 774 N N . LYS A 1 99 ? -0.438 -4.245 3.711 1.00 93.12 99 LYS A N 1
ATOM 775 C CA . LYS A 1 99 ? 0.765 -3.417 3.889 1.00 93.12 99 LYS A CA 1
ATOM 776 C C . LYS A 1 99 ? 2.043 -4.189 3.577 1.00 93.12 99 LYS A C 1
ATOM 778 O O . LYS A 1 99 ? 2.892 -3.670 2.856 1.00 93.12 99 LYS A O 1
ATOM 783 N N . GLN A 1 100 ?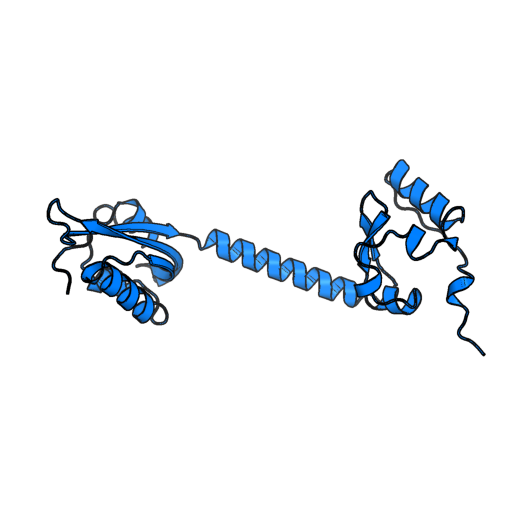 2.156 -5.435 4.036 1.00 92.50 100 GLN A N 1
ATOM 784 C CA . GLN A 1 100 ? 3.318 -6.282 3.757 1.00 92.50 100 GLN A CA 1
ATOM 785 C C . GLN A 1 100 ? 3.474 -6.581 2.263 1.00 92.50 100 GLN A C 1
ATOM 787 O O . GLN A 1 100 ? 4.589 -6.545 1.744 1.00 92.50 100 GLN A O 1
ATOM 792 N N . LEU A 1 101 ? 2.379 -6.863 1.552 1.00 93.25 101 LEU A N 1
ATOM 793 C CA . LEU A 1 101 ? 2.406 -7.066 0.104 1.00 93.25 101 LEU A CA 1
ATOM 794 C C . LEU A 1 101 ? 2.832 -5.792 -0.625 1.00 93.25 101 LEU A C 1
ATOM 796 O O . LEU A 1 101 ? 3.711 -5.850 -1.484 1.00 93.25 101 LEU A O 1
ATOM 800 N N . ARG A 1 102 ? 2.277 -4.637 -0.244 1.00 93.56 102 ARG A N 1
ATOM 801 C CA . ARG A 1 102 ? 2.659 -3.342 -0.821 1.00 93.56 102 ARG A CA 1
ATOM 802 C C . ARG A 1 102 ? 4.143 -3.047 -0.610 1.00 93.56 102 ARG A C 1
ATOM 804 O O . ARG A 1 102 ? 4.829 -2.683 -1.558 1.00 93.56 102 ARG A O 1
ATOM 811 N N . GLU A 1 103 ? 4.654 -3.261 0.598 1.00 93.00 103 GLU A N 1
ATOM 812 C CA . GLU A 1 103 ? 6.067 -3.048 0.914 1.00 93.00 103 GLU A CA 1
ATOM 813 C C . GLU A 1 103 ? 6.982 -4.003 0.133 1.00 93.00 103 GLU A C 1
ATOM 815 O O . GLU A 1 103 ? 8.004 -3.578 -0.412 1.00 93.00 103 GLU A O 1
ATOM 820 N N . LYS A 1 104 ? 6.604 -5.284 0.018 1.00 93.00 104 LYS A N 1
ATOM 821 C CA . LYS A 1 104 ? 7.329 -6.265 -0.805 1.00 93.00 104 LYS A CA 1
ATOM 822 C C . LYS A 1 104 ? 7.373 -5.840 -2.271 1.00 93.00 104 LYS A C 1
ATOM 824 O O . LYS A 1 104 ? 8.446 -5.888 -2.867 1.00 93.00 104 LYS A O 1
ATOM 829 N N . LEU A 1 105 ? 6.250 -5.392 -2.837 1.00 93.50 105 LEU A N 1
ATOM 830 C CA . LEU A 1 105 ? 6.192 -4.895 -4.214 1.00 93.50 105 LEU A CA 1
ATOM 831 C C . LEU A 1 105 ? 7.109 -3.686 -4.413 1.00 93.50 105 LEU A C 1
ATOM 833 O O . LEU A 1 105 ? 7.900 -3.678 -5.351 1.00 93.50 105 LEU A O 1
ATOM 837 N N . THR A 1 106 ? 7.070 -2.706 -3.507 1.00 91.94 106 THR A N 1
ATOM 838 C CA . THR A 1 106 ? 7.957 -1.536 -3.566 1.00 91.94 106 THR A CA 1
ATOM 839 C C . THR A 1 106 ? 9.431 -1.935 -3.491 1.00 91.94 106 THR A C 1
ATOM 841 O O . THR A 1 106 ? 10.237 -1.460 -4.289 1.00 91.94 106 THR A O 1
ATOM 844 N N . LYS A 1 107 ? 9.794 -2.847 -2.582 1.00 91.81 107 LYS A N 1
ATOM 845 C CA . LYS A 1 107 ? 11.170 -3.353 -2.451 1.00 91.81 107 LYS A CA 1
ATOM 846 C C . LYS A 1 107 ? 11.635 -4.098 -3.703 1.00 91.81 107 LYS A C 1
ATOM 848 O O . LYS A 1 107 ? 12.770 -3.908 -4.134 1.00 91.81 107 LYS A O 1
ATOM 853 N N . LEU A 1 108 ? 10.775 -4.929 -4.292 1.00 92.69 108 LEU A N 1
ATOM 854 C CA . LEU A 1 108 ? 11.082 -5.649 -5.529 1.00 92.69 108 LEU A CA 1
ATOM 855 C C . LEU A 1 108 ? 11.255 -4.692 -6.710 1.00 92.69 108 LEU A C 1
ATOM 857 O O . LEU A 1 108 ? 12.246 -4.809 -7.425 1.00 92.69 108 LEU A O 1
ATOM 861 N N . ALA A 1 109 ? 10.350 -3.725 -6.876 1.00 88.75 109 ALA A N 1
ATOM 862 C CA . ALA A 1 109 ? 10.452 -2.710 -7.921 1.00 88.75 109 ALA A CA 1
ATOM 863 C C . ALA A 1 109 ? 11.761 -1.919 -7.800 1.00 88.75 109 ALA A C 1
ATOM 865 O O . ALA A 1 109 ? 12.511 -1.816 -8.765 1.00 88.75 109 ALA A O 1
ATOM 866 N N . HIS A 1 110 ? 12.096 -1.457 -6.592 1.00 88.12 110 HIS A N 1
ATOM 867 C CA . HIS A 1 110 ? 13.342 -0.735 -6.348 1.00 88.12 110 HIS A CA 1
ATOM 868 C C . HIS A 1 110 ? 14.584 -1.585 -6.647 1.00 88.12 110 HIS A C 1
ATOM 870 O O . HIS A 1 110 ? 15.531 -1.112 -7.272 1.00 88.12 110 HIS A O 1
ATOM 876 N N . ARG A 1 111 ? 14.574 -2.865 -6.253 1.00 89.44 111 ARG A N 1
ATOM 877 C CA . ARG A 1 111 ? 15.677 -3.789 -6.542 1.00 89.44 111 ARG A CA 1
ATOM 878 C C . ARG A 1 111 ? 15.844 -4.038 -8.041 1.00 89.44 111 ARG A C 1
ATOM 880 O O . ARG A 1 111 ? 16.980 -4.129 -8.501 1.00 89.44 111 ARG A O 1
ATOM 887 N N . LEU A 1 112 ? 14.745 -4.155 -8.789 1.00 86.50 112 LEU A N 1
ATOM 888 C CA . LEU A 1 112 ? 14.784 -4.284 -10.246 1.00 86.50 112 LEU A CA 1
ATOM 889 C C . LEU A 1 112 ? 15.408 -3.043 -10.884 1.00 86.50 112 LEU A C 1
ATOM 891 O O . LEU A 1 112 ? 16.327 -3.197 -11.681 1.00 86.50 112 LEU A O 1
ATOM 895 N N . THR A 1 113 ? 14.992 -1.842 -10.469 1.00 82.62 113 THR A N 1
ATOM 896 C CA . THR A 1 113 ? 15.586 -0.583 -10.940 1.00 82.62 113 THR A CA 1
ATOM 897 C C . THR A 1 113 ? 17.088 -0.538 -10.673 1.00 82.62 113 THR A C 1
ATOM 899 O O . THR A 1 113 ? 17.852 -0.385 -11.613 1.00 82.62 113 THR A O 1
ATOM 902 N N . ILE A 1 114 ? 17.536 -0.790 -9.435 1.00 86.62 114 ILE A N 1
ATOM 903 C CA . ILE A 1 114 ? 18.975 -0.804 -9.106 1.00 86.62 114 ILE A CA 1
ATOM 904 C C . ILE A 1 114 ? 19.737 -1.817 -9.967 1.00 86.62 114 ILE A C 1
ATOM 906 O O . ILE A 1 114 ? 20.836 -1.535 -10.438 1.00 86.62 114 ILE A O 1
ATOM 910 N N . THR A 1 115 ? 19.169 -3.010 -10.157 1.00 85.81 115 THR A N 1
ATOM 911 C CA . THR A 1 115 ? 19.828 -4.071 -10.926 1.00 85.81 115 THR A CA 1
ATOM 912 C C . THR A 1 115 ? 19.999 -3.646 -12.380 1.00 85.81 115 THR A C 1
ATOM 914 O O . THR A 1 115 ? 21.108 -3.735 -12.895 1.00 85.81 115 THR A O 1
ATOM 917 N N . LEU A 1 116 ? 18.936 -3.152 -13.019 1.00 85.31 116 LEU A N 1
ATOM 918 C CA . LEU A 1 116 ? 18.961 -2.721 -14.417 1.00 85.31 116 LEU A CA 1
ATOM 919 C C . LEU A 1 116 ? 19.827 -1.466 -14.631 1.00 85.31 116 LEU A C 1
ATOM 921 O O . LEU A 1 116 ? 20.545 -1.384 -15.628 1.00 85.31 116 LEU A O 1
ATOM 925 N N . ASP A 1 117 ? 19.832 -0.541 -13.669 1.00 84.06 117 ASP A N 1
ATOM 926 C CA . ASP A 1 117 ? 20.661 0.669 -13.707 1.00 84.06 117 ASP A CA 1
ATOM 927 C C . ASP A 1 117 ? 22.160 0.357 -13.564 1.00 84.06 117 ASP A C 1
ATOM 929 O O . ASP A 1 117 ? 22.996 1.107 -14.059 1.00 84.06 117 ASP A O 1
ATOM 933 N N . SER A 1 118 ? 22.509 -0.755 -12.906 1.00 82.25 118 SER A N 1
ATOM 934 C CA . SER A 1 118 ? 23.899 -1.208 -12.744 1.00 82.25 118 SER A CA 1
ATOM 935 C C . SER A 1 118 ? 24.466 -1.957 -13.957 1.00 82.25 118 SER A C 1
ATOM 937 O O . SER A 1 118 ? 25.657 -2.273 -13.977 1.00 82.25 118 SER A O 1
ATOM 939 N N . ILE A 1 119 ? 23.632 -2.264 -14.958 1.00 86.44 119 ILE A N 1
ATOM 940 C CA . ILE A 1 119 ? 24.064 -2.961 -16.173 1.00 86.44 119 ILE A CA 1
ATOM 941 C C . ILE A 1 119 ? 24.939 -2.018 -17.007 1.00 86.44 119 ILE A C 1
ATOM 943 O O . ILE A 1 119 ? 24.552 -0.892 -17.305 1.00 86.44 119 ILE A O 1
ATOM 947 N N . THR A 1 120 ? 26.118 -2.503 -17.403 1.00 83.50 120 THR A N 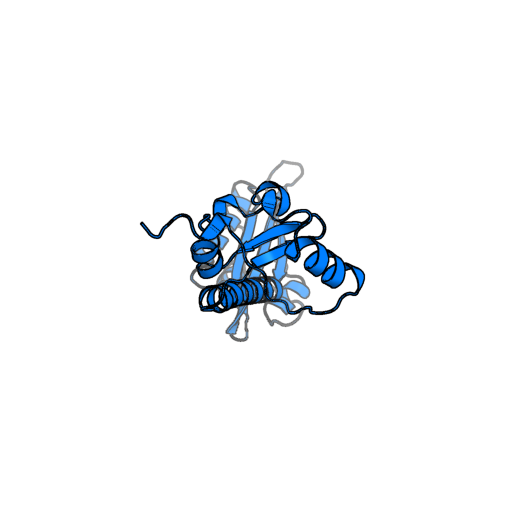1
ATOM 948 C CA . THR A 1 120 ? 27.093 -1.765 -18.227 1.00 83.50 120 THR A CA 1
ATOM 949 C C . THR A 1 120 ? 26.773 -1.769 -19.718 1.00 83.50 120 THR A C 1
ATOM 951 O O . THR A 1 120 ? 27.475 -1.121 -20.487 1.00 83.50 120 THR A O 1
ATOM 954 N N . ASP A 1 121 ? 25.747 -2.514 -20.123 1.00 87.69 121 ASP A N 1
ATOM 955 C CA . ASP A 1 121 ? 25.182 -2.506 -21.468 1.00 87.69 121 ASP A CA 1
ATOM 956 C C . ASP A 1 121 ? 23.959 -1.579 -21.522 1.00 87.69 121 ASP A C 1
ATOM 958 O O . ASP A 1 121 ? 23.194 -1.453 -20.559 1.00 87.69 121 ASP A O 1
ATOM 962 N N . GLY A 1 122 ? 23.734 -0.954 -22.677 1.00 90.25 122 GLY A N 1
ATOM 963 C CA . GLY A 1 122 ? 22.514 -0.189 -22.911 1.00 90.25 122 GLY A CA 1
ATOM 964 C C . GLY A 1 122 ? 21.292 -1.102 -22.935 1.00 90.25 122 GLY A C 1
ATOM 965 O O . GLY A 1 122 ? 21.195 -1.993 -23.778 1.00 90.25 122 GLY A O 1
ATOM 966 N N . PHE A 1 123 ? 20.338 -0.853 -22.043 1.00 91.94 123 PHE A N 1
ATOM 967 C CA . PHE A 1 123 ? 19.089 -1.593 -21.945 1.00 91.94 123 PHE A CA 1
ATOM 968 C C . PHE A 1 123 ? 17.880 -0.652 -21.933 1.00 91.94 123 PHE A C 1
ATOM 970 O O . PHE A 1 123 ? 17.842 0.351 -21.221 1.00 91.94 123 PHE A O 1
ATOM 977 N N . PHE A 1 124 ? 16.851 -1.007 -22.697 1.00 93.38 124 PHE A N 1
ATOM 978 C CA . PHE A 1 124 ? 15.561 -0.327 -22.684 1.00 93.38 124 PHE A CA 1
ATOM 979 C C . PHE A 1 124 ? 14.435 -1.314 -23.003 1.00 93.38 124 PHE A C 1
ATOM 981 O O . PHE A 1 124 ? 14.668 -2.371 -23.591 1.00 93.38 124 PHE A O 1
ATOM 988 N N . THR A 1 125 ? 13.204 -0.962 -22.640 1.00 93.81 125 THR A N 1
ATOM 989 C CA . THR A 1 125 ? 11.999 -1.734 -22.976 1.00 93.81 125 THR A CA 1
ATOM 990 C C . THR A 1 125 ? 11.007 -0.873 -23.737 1.00 93.81 125 THR A C 1
ATOM 992 O O . THR A 1 125 ? 10.957 0.345 -23.553 1.00 93.81 125 THR A O 1
ATOM 995 N N . LEU A 1 126 ? 10.201 -1.518 -24.580 1.00 94.44 126 LEU A N 1
ATOM 996 C CA . LEU A 1 126 ? 9.144 -0.883 -25.360 1.00 94.44 126 LEU A CA 1
ATOM 997 C C . LEU A 1 126 ? 7.804 -1.575 -25.086 1.00 94.44 126 LEU A C 1
ATOM 999 O O . LEU A 1 126 ? 7.783 -2.769 -24.783 1.00 94.44 126 LEU A O 1
ATOM 1003 N N . ASP A 1 127 ? 6.698 -0.843 -25.188 1.00 94.44 127 ASP A N 1
ATOM 1004 C CA . ASP A 1 127 ? 5.356 -1.433 -25.228 1.00 94.44 127 ASP A CA 1
ATOM 1005 C C . ASP A 1 127 ? 4.960 -1.892 -26.648 1.00 94.44 127 ASP A C 1
ATOM 1007 O O . ASP A 1 127 ? 5.745 -1.826 -27.599 1.00 94.44 127 ASP A O 1
ATOM 1011 N N . THR A 1 128 ? 3.720 -2.366 -26.803 1.00 90.12 128 THR A N 1
ATOM 1012 C CA . THR A 1 128 ? 3.174 -2.829 -28.091 1.00 90.12 128 THR A CA 1
ATOM 1013 C C . THR A 1 128 ? 3.025 -1.723 -29.138 1.00 90.12 128 THR A C 1
ATOM 1015 O O . THR A 1 128 ? 2.948 -2.026 -30.326 1.00 90.12 128 THR A O 1
ATOM 1018 N N . ASP A 1 129 ? 3.005 -0.456 -28.720 1.00 93.25 129 ASP A N 1
ATOM 1019 C CA . ASP A 1 129 ? 2.958 0.720 -29.592 1.00 93.25 129 ASP A CA 1
ATOM 1020 C C . ASP A 1 129 ? 4.360 1.288 -29.884 1.00 93.25 129 ASP A C 1
ATOM 1022 O O . ASP A 1 129 ? 4.488 2.355 -30.499 1.00 93.25 129 ASP A O 1
ATOM 1026 N N . TRP A 1 130 ? 5.414 0.555 -29.500 1.00 94.25 130 TRP A N 1
ATOM 1027 C CA . TRP A 1 130 ? 6.822 0.937 -29.611 1.00 94.25 130 TRP A CA 1
ATOM 1028 C C . TRP A 1 130 ? 7.205 2.151 -28.758 1.00 94.25 130 TRP A C 1
ATOM 1030 O O . TRP A 1 130 ? 8.181 2.836 -29.077 1.00 94.25 130 TRP A O 1
ATOM 1040 N N . CYS A 1 131 ? 6.455 2.453 -27.698 1.00 95.38 131 CYS A N 1
ATOM 1041 C CA . CYS A 1 131 ? 6.787 3.529 -26.768 1.00 95.38 131 CYS A CA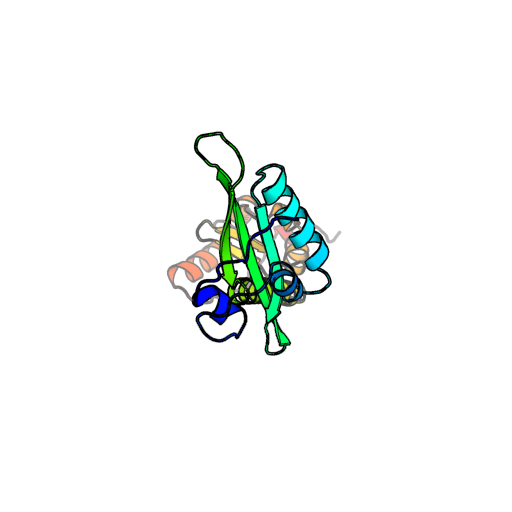 1
ATOM 1042 C C . CYS A 1 131 ? 7.797 3.045 -25.725 1.00 95.38 131 CYS A C 1
ATOM 1044 O O . CYS A 1 131 ? 7.653 1.941 -25.202 1.00 95.38 131 CYS A O 1
ATOM 1046 N N . PHE A 1 132 ? 8.801 3.861 -25.385 1.00 95.44 132 PHE A N 1
ATOM 1047 C CA . PHE A 1 132 ? 9.752 3.507 -24.326 1.00 95.44 132 PHE A CA 1
ATOM 1048 C C . PHE A 1 132 ? 9.057 3.420 -22.968 1.00 95.44 132 PHE A C 1
ATOM 1050 O O . PHE A 1 132 ? 8.426 4.377 -22.520 1.00 95.44 132 PHE A O 1
ATOM 1057 N N . THR A 1 133 ? 9.220 2.285 -22.294 1.00 94.25 133 THR A N 1
ATOM 1058 C CA . THR A 1 133 ? 8.675 2.035 -20.950 1.00 94.25 133 THR A CA 1
ATOM 1059 C C . THR A 1 133 ? 9.752 2.005 -19.870 1.00 94.25 133 THR A C 1
ATOM 1061 O O . THR A 1 133 ? 9.448 2.217 -18.699 1.00 94.25 133 THR A O 1
ATOM 1064 N N . TYR A 1 134 ? 11.010 1.799 -20.256 1.00 92.50 134 TYR A N 1
ATOM 1065 C CA . TYR A 1 134 ? 12.180 1.883 -19.387 1.00 92.50 134 TYR A CA 1
ATOM 1066 C C . TYR A 1 134 ? 13.427 2.146 -20.234 1.00 92.50 134 TYR A C 1
ATOM 1068 O O . TYR A 1 134 ? 13.519 1.646 -21.356 1.00 92.50 134 TYR A O 1
ATOM 1076 N N . VAL A 1 135 ? 14.380 2.907 -19.697 1.00 93.00 135 VAL A N 1
ATOM 1077 C CA . VAL A 1 135 ? 15.698 3.175 -20.290 1.00 93.00 135 VAL A CA 1
ATOM 1078 C C . VAL A 1 135 ? 16.694 3.221 -19.133 1.00 93.00 135 VAL A C 1
ATOM 1080 O O . VAL A 1 135 ? 16.487 3.998 -18.204 1.00 93.00 135 VAL A O 1
ATOM 1083 N N . ASN A 1 136 ? 17.729 2.378 -19.150 1.00 93.00 136 ASN A N 1
ATOM 1084 C CA . ASN A 1 136 ? 18.773 2.429 -18.125 1.00 93.00 136 ASN A CA 1
ATOM 1085 C C . ASN A 1 136 ? 19.779 3.569 -18.413 1.00 93.00 136 ASN A C 1
ATOM 1087 O O . ASN A 1 136 ? 19.876 4.026 -19.558 1.00 93.00 136 ASN A O 1
ATOM 1091 N N . PRO A 1 137 ? 20.574 4.013 -17.420 1.00 92.56 137 PRO A N 1
ATOM 1092 C CA . PRO A 1 137 ? 21.515 5.125 -17.591 1.00 92.56 137 PRO A CA 1
ATOM 1093 C C . PRO A 1 137 ? 22.536 4.905 -18.712 1.00 92.56 137 PRO A C 1
ATOM 1095 O O . PRO A 1 137 ? 22.932 5.842 -19.405 1.00 92.56 137 PRO A O 1
ATOM 1098 N N . GLU A 1 138 ? 22.951 3.658 -18.932 1.00 93.06 138 GLU A N 1
ATOM 1099 C CA . GLU A 1 138 ? 23.895 3.343 -19.997 1.00 93.06 138 GLU A CA 1
ATOM 1100 C C . GLU A 1 138 ? 23.265 3.463 -21.394 1.00 93.06 138 GLU A C 1
ATOM 1102 O O . GLU A 1 138 ? 23.901 3.972 -22.319 1.00 93.06 138 GLU A O 1
ATOM 1107 N N . ALA A 1 139 ? 21.995 3.083 -21.563 1.00 92.06 139 ALA A N 1
ATOM 1108 C CA . ALA A 1 139 ? 21.262 3.341 -22.797 1.00 92.06 139 ALA A CA 1
ATOM 1109 C C . ALA A 1 139 ? 21.107 4.843 -23.040 1.00 92.06 139 ALA A C 1
ATOM 1111 O O . ALA A 1 139 ? 21.263 5.270 -24.180 1.00 92.06 139 ALA A O 1
ATOM 1112 N N . GLU A 1 140 ? 20.876 5.658 -22.005 1.00 91.81 140 GLU A N 1
ATOM 1113 C CA . GLU A 1 140 ? 20.864 7.122 -22.153 1.00 91.81 140 GLU A CA 1
ATOM 1114 C C . GLU A 1 140 ? 22.198 7.643 -22.701 1.00 91.81 140 GLU A C 1
ATOM 1116 O O . GLU A 1 140 ? 22.229 8.454 -23.635 1.00 91.81 140 GLU A O 1
ATOM 1121 N N . ARG A 1 141 ? 23.312 7.123 -22.167 1.00 89.56 141 ARG A N 1
ATOM 1122 C CA . ARG A 1 141 ? 24.674 7.464 -22.597 1.00 89.56 141 ARG A CA 1
ATOM 1123 C C . ARG A 1 141 ? 24.930 7.070 -24.052 1.00 89.56 141 ARG A C 1
ATOM 1125 O O . ARG A 1 141 ? 25.442 7.884 -24.822 1.00 89.56 141 ARG A O 1
ATOM 1132 N N . ILE A 1 142 ? 24.564 5.845 -24.437 1.00 88.88 142 ILE A N 1
ATOM 1133 C CA . ILE A 1 142 ? 24.754 5.312 -25.796 1.00 88.88 142 ILE A CA 1
ATOM 1134 C C . ILE A 1 142 ? 23.856 6.040 -26.801 1.00 88.88 142 ILE A C 1
ATOM 1136 O O . ILE A 1 142 ? 24.321 6.437 -27.868 1.00 88.88 142 ILE A O 1
ATOM 1140 N N . LEU A 1 143 ? 22.581 6.244 -26.459 1.00 89.00 143 LEU A N 1
ATOM 1141 C CA . LEU A 1 143 ? 21.583 6.890 -27.316 1.00 89.00 143 LEU A CA 1
ATOM 1142 C C . LEU A 1 143 ? 21.714 8.419 -27.347 1.00 89.00 143 LEU A C 1
ATOM 1144 O O . LEU A 1 143 ? 21.077 9.060 -28.187 1.00 89.00 143 LEU A O 1
ATOM 1148 N N . LYS A 1 144 ? 22.531 8.998 -26.455 1.00 88.88 144 LYS A N 1
ATOM 1149 C CA . LYS A 1 144 ? 22.741 10.446 -26.286 1.00 88.88 144 LYS A CA 1
ATOM 1150 C C . LYS A 1 144 ? 21.428 11.206 -26.073 1.00 88.88 144 LYS A C 1
ATOM 1152 O O . LYS A 1 144 ? 21.230 12.289 -26.625 1.00 88.88 144 LYS A O 1
ATOM 1157 N N . ARG A 1 145 ? 20.519 10.620 -25.292 1.00 88.62 145 ARG A N 1
ATOM 1158 C CA . ARG A 1 145 ? 19.218 11.199 -24.929 1.00 88.62 145 ARG A CA 1
ATOM 1159 C C . ARG A 1 145 ? 18.863 10.830 -23.499 1.00 88.62 145 ARG A C 1
ATOM 1161 O O . ARG A 1 145 ? 19.091 9.697 -23.091 1.00 88.62 145 ARG A O 1
ATOM 1168 N N . CYS A 1 146 ? 18.274 11.773 -22.772 1.00 89.94 146 CYS A N 1
ATOM 1169 C CA . CYS A 1 146 ? 17.822 11.535 -21.407 1.00 89.94 146 CYS A CA 1
ATOM 1170 C C . CYS A 1 146 ? 16.612 10.590 -21.400 1.00 89.94 146 CYS A C 1
ATOM 1172 O O . CYS A 1 146 ? 15.705 10.726 -22.227 1.00 89.94 146 CYS A O 1
ATOM 1174 N N . GLY A 1 147 ? 16.554 9.669 -20.439 1.00 86.62 147 GLY A N 1
ATOM 1175 C CA . GLY A 1 147 ? 15.435 8.745 -20.275 1.00 86.62 147 GLY A CA 1
ATOM 1176 C C . GLY A 1 147 ? 14.126 9.489 -20.044 1.00 86.62 147 GLY A C 1
ATOM 1177 O O . GLY A 1 147 ? 13.116 9.130 -20.636 1.00 86.62 147 GLY A O 1
ATOM 1178 N N . GLY A 1 148 ? 14.149 10.604 -19.307 1.00 89.62 148 GLY A N 1
ATOM 1179 C CA . GLY A 1 148 ? 12.976 11.466 -19.120 1.00 89.62 148 GLY A CA 1
ATOM 1180 C C . GLY A 1 148 ? 12.388 12.027 -20.423 1.00 89.62 148 GLY A C 1
ATOM 1181 O O . GLY A 1 148 ? 11.185 12.260 -20.490 1.00 89.62 148 GLY A O 1
ATOM 1182 N N . GLU A 1 149 ? 13.203 12.203 -21.469 1.00 90.94 149 GLU A N 1
ATOM 1183 C CA . GLU A 1 149 ? 12.734 12.612 -22.801 1.00 90.94 149 GLU A CA 1
ATOM 1184 C C . GLU A 1 149 ? 12.226 11.432 -23.631 1.00 90.94 149 GLU A C 1
ATOM 1186 O O . GLU A 1 149 ? 11.389 11.612 -24.513 1.00 90.94 149 GLU A O 1
ATOM 1191 N N . LEU A 1 150 ? 12.763 10.233 -23.394 1.00 92.38 150 LEU A N 1
ATOM 1192 C CA . LEU A 1 150 ? 12.429 9.031 -24.151 1.00 92.38 150 LEU A CA 1
ATOM 1193 C C . LEU A 1 150 ? 11.175 8.337 -23.623 1.00 92.38 150 LEU A C 1
ATOM 1195 O O . LEU A 1 150 ? 10.400 7.821 -24.425 1.00 92.38 150 LEU A O 1
ATOM 1199 N N . LEU A 1 151 ? 10.964 8.317 -22.307 1.00 94.62 151 LEU A N 1
ATOM 1200 C CA . LEU A 1 151 ? 9.851 7.613 -21.673 1.00 94.62 151 LEU A CA 1
ATOM 1201 C C . LEU A 1 151 ? 8.498 8.093 -22.222 1.00 94.62 151 LEU A C 1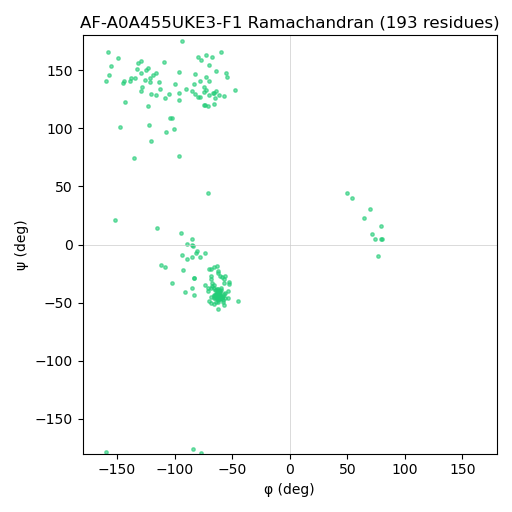
ATOM 1203 O O . LEU A 1 151 ? 8.203 9.286 -22.274 1.00 94.62 151 LEU A O 1
ATOM 1207 N N . GLY A 1 152 ? 7.674 7.140 -22.662 1.00 94.12 152 GLY A N 1
ATOM 1208 C CA . GLY A 1 152 ? 6.385 7.389 -23.311 1.00 94.12 152 GLY A CA 1
ATOM 1209 C C . GLY A 1 152 ? 6.465 7.845 -24.774 1.00 94.12 152 GLY A C 1
ATOM 1210 O O . GLY A 1 152 ? 5.440 7.861 -25.452 1.00 94.12 152 GLY A O 1
ATOM 1211 N N . GLN A 1 153 ? 7.648 8.179 -25.299 1.00 94.62 153 GLN A N 1
ATOM 1212 C CA . GLN A 1 153 ? 7.818 8.516 -26.713 1.00 94.62 153 GLN A CA 1
ATOM 1213 C C . GLN A 1 153 ? 7.948 7.258 -27.564 1.00 94.62 153 GLN A C 1
ATOM 1215 O O . GLN A 1 153 ? 8.548 6.263 -27.155 1.00 94.62 153 GLN A O 1
ATOM 1220 N N . ARG A 1 154 ? 7.434 7.316 -28.795 1.00 93.38 154 ARG A N 1
ATOM 1221 C CA . ARG A 1 154 ? 7.580 6.223 -29.763 1.00 93.38 154 ARG A CA 1
ATOM 1222 C C . ARG A 1 154 ? 9.009 6.156 -30.286 1.00 93.38 154 ARG A C 1
ATOM 1224 O O . ARG A 1 154 ? 9.533 7.159 -30.772 1.00 93.38 154 ARG A O 1
ATOM 1231 N N . LEU A 1 155 ? 9.591 4.956 -30.311 1.00 90.88 155 LEU A N 1
ATOM 1232 C CA . LEU A 1 155 ? 10.930 4.674 -30.842 1.00 90.88 155 LEU A CA 1
ATOM 1233 C C . LEU A 1 155 ? 11.173 5.358 -32.196 1.00 90.88 155 LEU A C 1
ATOM 1235 O O . LEU A 1 155 ? 12.167 6.059 -32.382 1.00 90.88 155 LEU A O 1
ATOM 1239 N N . TRP A 1 156 ? 10.224 5.210 -33.123 1.00 88.25 156 TRP A N 1
ATOM 1240 C CA . TRP A 1 156 ? 10.313 5.743 -34.485 1.00 88.25 156 TRP A CA 1
ATOM 1241 C C . TRP A 1 156 ? 10.212 7.271 -34.565 1.00 88.25 156 TRP A C 1
ATOM 1243 O O . TRP A 1 156 ? 10.630 7.855 -35.559 1.00 88.25 156 TRP A O 1
ATOM 1253 N N . GLN A 1 157 ? 9.642 7.927 -33.552 1.00 88.31 157 GLN A N 1
ATOM 1254 C CA . GLN A 1 157 ? 9.591 9.389 -33.473 1.00 88.31 157 GLN A CA 1
ATOM 1255 C C . GLN A 1 157 ? 10.898 9.938 -32.899 1.00 88.31 157 GLN A C 1
ATOM 1257 O O . GLN A 1 157 ? 11.464 10.880 -33.453 1.00 88.31 157 GLN A O 1
ATOM 1262 N N . SER A 1 158 ? 11.416 9.306 -31.843 1.00 86.31 158 SER A N 1
ATOM 1263 C CA . SER A 1 158 ? 12.690 9.674 -31.214 1.00 86.31 158 SER A CA 1
ATOM 1264 C C . SER A 1 158 ? 13.890 9.409 -32.129 1.00 86.31 158 SER A C 1
ATOM 1266 O O . SER A 1 158 ? 14.861 10.177 -32.130 1.00 86.31 158 SER A O 1
ATOM 1268 N N . PHE A 1 159 ? 13.802 8.355 -32.951 1.00 86.44 159 PHE A N 1
ATOM 1269 C CA . PHE A 1 159 ? 14.837 7.936 -33.895 1.00 86.44 159 PHE A CA 1
ATOM 1270 C C . PHE A 1 159 ? 14.254 7.580 -35.282 1.00 86.44 159 PHE A C 1
ATOM 1272 O O . PHE A 1 159 ? 14.223 6.410 -35.670 1.00 86.44 159 PHE A O 1
ATOM 1279 N N . PRO A 1 160 ? 13.853 8.575 -36.101 1.00 83.38 160 PRO A N 1
ATOM 1280 C CA . PRO A 1 160 ? 13.211 8.330 -37.400 1.00 83.38 160 PRO A CA 1
ATOM 1281 C C . PRO A 1 160 ? 14.067 7.553 -38.404 1.00 83.38 160 PRO A C 1
ATOM 1283 O O . PRO A 1 160 ? 13.530 6.858 -39.258 1.00 83.38 160 PRO A O 1
ATOM 1286 N N . GLY A 1 161 ? 15.397 7.645 -38.291 1.00 79.81 161 GLY A N 1
ATOM 1287 C CA . GLY A 1 161 ? 16.337 6.925 -39.158 1.00 79.81 161 GLY A CA 1
ATOM 1288 C C . GLY A 1 161 ? 16.447 5.423 -38.874 1.00 79.81 161 GLY A C 1
ATOM 1289 O O . GLY A 1 161 ? 17.123 4.726 -39.620 1.00 79.81 161 GLY A O 1
ATOM 1290 N N . VAL A 1 162 ? 15.816 4.934 -37.803 1.00 82.38 162 VAL A N 1
ATOM 1291 C CA . VAL A 1 162 ? 15.778 3.504 -37.458 1.00 82.38 162 VAL A CA 1
ATOM 1292 C C . VAL A 1 162 ? 14.673 2.797 -38.247 1.00 82.38 162 VAL A C 1
ATOM 1294 O O . VAL A 1 162 ? 14.815 1.621 -38.574 1.00 82.38 162 VAL A O 1
ATOM 1297 N N . LYS A 1 163 ? 13.599 3.508 -38.612 1.00 81.44 163 LYS A N 1
ATOM 1298 C CA . LYS A 1 163 ? 12.501 2.952 -39.409 1.00 81.44 163 LYS A CA 1
ATOM 1299 C C . LYS A 1 163 ? 12.991 2.583 -40.813 1.00 81.44 163 LYS A C 1
ATOM 1301 O O . LYS A 1 163 ? 13.634 3.399 -41.470 1.00 81.44 163 LYS A O 1
ATOM 1306 N N . GLY A 1 164 ? 12.690 1.367 -41.265 1.00 82.94 164 GLY A N 1
ATOM 1307 C CA . GLY A 1 164 ? 13.204 0.812 -42.523 1.00 82.94 164 GLY A CA 1
ATOM 1308 C C . GLY A 1 164 ? 14.695 0.449 -42.509 1.00 82.94 164 GLY A C 1
ATOM 1309 O O . GLY A 1 164 ? 15.258 0.167 -43.563 1.00 82.94 164 GLY A O 1
ATOM 1310 N N . SER A 1 165 ? 15.351 0.475 -41.344 1.00 87.81 165 SER A N 1
ATOM 1311 C CA . SER A 1 165 ? 16.708 -0.055 -41.171 1.00 87.81 165 SER A CA 1
ATOM 1312 C C . SER A 1 165 ? 16.672 -1.505 -40.681 1.00 87.81 165 SER A C 1
ATOM 1314 O O . SER A 1 165 ? 15.621 -2.013 -40.289 1.00 87.81 165 SER A O 1
ATOM 1316 N N . ARG A 1 166 ? 17.848 -2.140 -40.583 1.00 88.56 166 ARG A N 1
ATOM 1317 C CA . ARG A 1 166 ? 17.995 -3.471 -39.975 1.00 88.56 166 ARG A CA 1
ATOM 1318 C C . ARG A 1 166 ? 17.384 -3.556 -38.569 1.00 88.56 166 ARG A C 1
ATOM 1320 O O . ARG A 1 166 ? 16.840 -4.592 -38.218 1.00 88.56 166 ARG A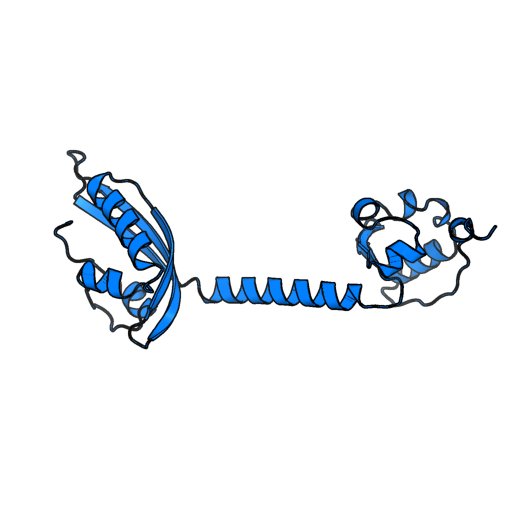 O 1
ATOM 1327 N N . PHE A 1 167 ? 17.430 -2.482 -37.775 1.00 89.25 167 PHE A N 1
ATOM 1328 C CA . PHE A 1 167 ? 16.805 -2.463 -36.447 1.00 89.25 167 PHE A CA 1
ATOM 1329 C C . PHE A 1 167 ? 15.282 -2.649 -36.518 1.00 89.25 167 PHE A C 1
ATOM 1331 O O . PHE A 1 167 ? 14.731 -3.377 -35.703 1.00 89.25 167 PHE A O 1
ATOM 1338 N N . ASP A 1 168 ? 14.610 -2.024 -37.491 1.00 90.50 168 ASP A N 1
ATOM 1339 C CA . ASP A 1 168 ? 13.161 -2.166 -37.684 1.00 90.50 168 ASP A CA 1
ATOM 1340 C C . ASP A 1 168 ? 12.808 -3.596 -38.085 1.00 90.50 168 ASP A C 1
ATOM 1342 O O . ASP A 1 168 ? 12.025 -4.250 -37.403 1.00 90.50 168 ASP A O 1
ATOM 1346 N N . GLU A 1 169 ? 13.476 -4.136 -39.106 1.00 91.75 169 GLU A N 1
ATOM 1347 C CA . GLU A 1 169 ? 13.272 -5.518 -39.557 1.00 91.75 169 GLU A CA 1
ATOM 1348 C C . GLU A 1 169 ? 13.435 -6.532 -38.418 1.00 91.75 169 GLU A C 1
ATOM 1350 O O . GLU A 1 169 ? 12.602 -7.422 -38.230 1.00 91.75 169 GLU A O 1
ATOM 1355 N N . GLU A 1 170 ? 14.494 -6.374 -37.627 1.00 93.75 170 GLU A N 1
ATOM 1356 C CA . GLU A 1 170 ? 14.816 -7.271 -36.525 1.00 93.75 170 GLU A CA 1
ATOM 1357 C C . GLU A 1 170 ? 13.837 -7.130 -35.356 1.00 93.75 170 GLU A C 1
ATOM 1359 O O . GLU A 1 170 ? 13.397 -8.138 -34.800 1.00 93.75 170 GLU A O 1
ATOM 1364 N N . TYR A 1 171 ? 13.412 -5.910 -35.021 1.00 92.31 171 TYR A N 1
ATOM 1365 C CA . TYR A 1 171 ? 12.396 -5.681 -33.993 1.00 92.31 171 TYR A CA 1
ATOM 1366 C C . TYR A 1 171 ? 11.032 -6.246 -34.405 1.00 92.31 171 TYR A C 1
ATOM 1368 O O . TYR A 1 171 ? 10.398 -6.952 -33.617 1.00 92.31 171 TYR A O 1
ATOM 1376 N N . GLN A 1 172 ? 10.602 -6.025 -35.652 1.00 91.88 172 GLN A N 1
ATOM 1377 C CA . GLN A 1 172 ? 9.375 -6.625 -36.187 1.00 91.88 172 GLN A CA 1
ATOM 1378 C C . GLN A 1 172 ? 9.458 -8.156 -36.187 1.00 91.88 172 GLN A C 1
ATOM 1380 O O . GLN A 1 172 ? 8.489 -8.838 -35.841 1.00 91.88 172 GLN A O 1
ATOM 1385 N N . ARG A 1 173 ? 10.621 -8.725 -36.530 1.00 93.38 173 ARG A N 1
ATOM 1386 C CA . ARG A 1 173 ? 10.848 -10.175 -36.483 1.00 93.38 173 ARG A CA 1
ATOM 1387 C C . ARG A 1 173 ? 10.746 -10.718 -35.060 1.00 93.38 173 ARG A C 1
ATOM 1389 O O . ARG A 1 173 ? 10.069 -11.723 -34.854 1.00 93.38 173 ARG A O 1
ATOM 1396 N N . ALA A 1 174 ? 11.369 -10.053 -34.090 1.00 94.06 174 ALA A N 1
ATOM 1397 C CA . ALA A 1 174 ? 11.324 -10.458 -32.688 1.00 94.06 174 ALA A CA 1
ATOM 1398 C C . ALA A 1 174 ? 9.886 -10.496 -32.154 1.00 94.06 174 ALA A C 1
ATOM 1400 O O . ALA A 1 174 ? 9.482 -11.482 -31.537 1.00 94.06 174 ALA A O 1
ATOM 1401 N N . VAL A 1 175 ? 9.094 -9.457 -32.452 1.00 92.75 175 VAL A N 1
ATOM 1402 C CA . VAL A 1 175 ? 7.692 -9.350 -32.021 1.00 92.75 175 VAL A CA 1
ATOM 1403 C C . VAL A 1 175 ? 6.798 -10.358 -32.745 1.00 92.75 175 VAL A C 1
ATOM 1405 O O . VAL A 1 175 ? 6.054 -11.086 -32.092 1.00 92.75 175 VAL A O 1
ATOM 1408 N N . SER A 1 176 ? 6.887 -10.454 -34.076 1.00 93.56 176 SER A N 1
ATOM 1409 C CA . SER A 1 176 ? 6.035 -11.353 -34.874 1.00 93.56 176 SER A CA 1
ATOM 1410 C C . SER A 1 176 ? 6.293 -12.834 -34.602 1.00 93.56 176 SER A C 1
ATOM 1412 O O . SER A 1 176 ? 5.361 -13.634 -34.627 1.00 93.56 176 SER A O 1
ATOM 1414 N N . GLN A 1 177 ? 7.545 -13.210 -34.328 1.00 94.75 177 GLN A N 1
ATOM 1415 C CA . GLN A 1 177 ? 7.922 -14.595 -34.036 1.00 94.75 177 GLN A CA 1
ATOM 1416 C C . GLN A 1 177 ? 7.934 -14.917 -32.539 1.00 94.75 177 GLN A C 1
ATOM 1418 O O . GLN A 1 177 ? 8.101 -16.085 -32.187 1.00 94.75 177 GLN A O 1
ATOM 1423 N N . GLN A 1 178 ? 7.796 -13.906 -31.673 1.00 91.44 178 GLN A N 1
ATOM 1424 C CA . GLN A 1 178 ? 7.942 -14.008 -30.217 1.00 91.44 178 GLN A CA 1
ATOM 1425 C C . GLN A 1 178 ? 9.234 -14.722 -29.794 1.00 91.44 178 GLN A C 1
ATOM 1427 O O . GLN A 1 178 ? 9.244 -15.591 -28.920 1.00 91.44 178 GLN A O 1
ATOM 1432 N N . LYS A 1 179 ? 10.343 -14.371 -30.448 1.00 92.44 179 LYS A N 1
ATOM 1433 C CA . LYS A 1 179 ? 11.662 -14.963 -30.206 1.00 92.44 179 LYS A CA 1
ATOM 1434 C C . LYS A 1 179 ? 12.703 -13.881 -29.998 1.00 92.44 179 LYS A C 1
ATOM 1436 O O . LYS A 1 179 ? 12.646 -12.822 -30.616 1.00 92.44 179 LYS A O 1
ATOM 1441 N N . SER A 1 180 ? 13.684 -14.191 -29.156 1.00 93.62 180 SER A N 1
ATOM 1442 C CA . SER A 1 180 ? 14.876 -13.360 -29.030 1.00 93.62 180 SER A CA 1
ATOM 1443 C C . SER A 1 180 ? 15.642 -13.360 -30.354 1.00 93.62 180 SER A C 1
ATOM 1445 O O . SER A 1 180 ? 15.864 -14.420 -30.946 1.00 93.62 180 SER A O 1
ATOM 1447 N N . VAL A 1 181 ? 16.031 -12.172 -30.809 1.00 94.00 181 VAL A N 1
ATOM 1448 C CA . VAL A 1 181 ? 16.893 -11.969 -31.975 1.00 94.00 181 VAL A CA 1
ATOM 1449 C C . VAL A 1 181 ? 18.165 -11.265 -31.524 1.00 94.00 181 VAL A C 1
ATOM 1451 O O . VAL A 1 181 ? 18.139 -10.427 -30.625 1.00 94.00 181 VAL A O 1
ATOM 1454 N N . HIS A 1 182 ? 19.280 -11.597 -32.163 1.00 93.00 182 HIS A N 1
ATOM 1455 C CA . HIS A 1 182 ? 20.561 -10.940 -31.948 1.00 93.00 182 HIS A CA 1
ATOM 1456 C C . HIS A 1 182 ? 21.124 -10.527 -33.303 1.00 93.00 182 HIS A C 1
ATOM 1458 O O . HIS A 1 182 ? 21.120 -11.318 -34.249 1.00 93.00 182 HIS A O 1
ATOM 1464 N N . PHE A 1 183 ? 21.571 -9.281 -33.409 1.00 92.31 183 PHE A N 1
ATOM 1465 C CA . PHE A 1 183 ? 22.101 -8.730 -34.644 1.00 92.31 183 PHE A CA 1
ATOM 1466 C C . PHE A 1 183 ? 23.056 -7.575 -34.352 1.00 92.31 183 PHE A C 1
ATOM 1468 O O . PHE A 1 183 ? 22.913 -6.868 -33.359 1.00 92.31 183 PHE A O 1
ATOM 1475 N N . GLU A 1 184 ? 23.989 -7.357 -35.273 1.00 88.19 184 GLU A N 1
ATOM 1476 C CA . GLU A 1 184 ? 24.867 -6.192 -35.283 1.00 88.19 184 GLU A CA 1
ATOM 1477 C C . GLU A 1 184 ? 24.403 -5.226 -36.375 1.00 88.19 184 GLU A C 1
ATOM 1479 O O . GLU A 1 184 ? 24.174 -5.613 -37.526 1.00 88.19 184 GLU A O 1
ATOM 1484 N N . ALA A 1 185 ? 24.238 -3.955 -36.027 1.00 85.00 185 ALA A N 1
ATOM 1485 C CA . ALA A 1 185 ? 23.860 -2.918 -36.973 1.00 85.00 185 ALA A CA 1
ATOM 1486 C C . ALA A 1 185 ? 24.543 -1.602 -36.609 1.00 85.00 185 ALA A C 1
ATOM 1488 O O . ALA A 1 185 ? 24.628 -1.223 -35.442 1.00 85.00 185 ALA A O 1
ATOM 1489 N N . PHE A 1 186 ? 25.019 -0.896 -37.629 1.00 78.69 186 PHE A N 1
ATOM 1490 C CA . PHE A 1 186 ? 25.648 0.404 -37.462 1.00 78.69 186 PHE A CA 1
ATOM 1491 C C . PHE A 1 186 ? 24.584 1.503 -37.375 1.00 78.69 186 PHE A C 1
ATOM 1493 O O . PHE A 1 186 ? 23.702 1.581 -38.232 1.00 78.69 186 PHE A O 1
ATOM 1500 N N . ASN A 1 187 ? 24.675 2.367 -36.358 1.00 70.75 187 ASN A N 1
ATOM 1501 C CA . ASN A 1 187 ? 23.824 3.550 -36.240 1.00 70.75 187 ASN A CA 1
ATOM 1502 C C . ASN A 1 187 ? 24.633 4.831 -36.540 1.00 70.75 187 ASN A C 1
ATOM 1504 O O . ASN A 1 187 ? 25.264 5.382 -35.633 1.00 70.75 187 ASN A O 1
ATOM 1508 N N . PRO A 1 188 ? 24.576 5.359 -37.778 1.00 64.94 188 PRO A N 1
ATOM 1509 C CA . PRO A 1 188 ? 25.392 6.499 -38.205 1.00 64.94 188 PRO A CA 1
ATOM 1510 C C . PRO A 1 188 ? 25.109 7.803 -37.444 1.00 64.94 188 PRO A C 1
ATOM 1512 O O . PRO A 1 188 ? 25.927 8.718 -37.470 1.00 64.94 188 PRO A O 1
ATOM 1515 N N . ARG A 1 189 ? 23.960 7.931 -36.763 1.00 63.47 189 ARG A N 1
ATOM 1516 C CA . ARG A 1 189 ? 23.594 9.165 -36.041 1.00 63.47 189 ARG A CA 1
ATOM 1517 C C . ARG A 1 189 ? 24.173 9.254 -34.627 1.00 63.47 189 ARG A C 1
ATOM 1519 O O . ARG A 1 189 ? 24.116 10.328 -34.036 1.00 63.47 189 ARG A O 1
ATOM 1526 N N . LEU A 1 190 ? 24.750 8.174 -34.095 1.00 63.88 190 LEU A N 1
ATOM 1527 C CA . LEU A 1 190 ? 25.376 8.173 -32.767 1.00 63.88 190 LEU A CA 1
ATOM 1528 C C . LEU A 1 190 ? 26.868 8.575 -32.802 1.00 63.88 190 LEU A C 1
ATOM 1530 O O . LEU A 1 190 ? 27.418 8.952 -31.766 1.00 63.88 190 LEU A O 1
ATOM 1534 N N . GLU A 1 191 ? 27.507 8.623 -33.978 1.00 52.53 191 GLU A N 1
ATOM 1535 C CA . GLU A 1 191 ? 28.939 8.950 -34.152 1.00 52.53 191 GLU A CA 1
ATOM 1536 C C . GLU A 1 191 ? 29.293 10.449 -34.222 1.00 52.53 191 GLU A C 1
ATOM 1538 O O . GLU A 1 191 ? 30.469 10.796 -34.297 1.00 52.53 191 GLU A O 1
ATOM 1543 N N . GLY A 1 192 ? 28.330 11.371 -34.127 1.00 48.47 192 GLY A N 1
ATOM 1544 C CA . GLY A 1 192 ? 28.584 12.822 -34.215 1.00 48.47 192 GLY A CA 1
ATOM 1545 C C . GLY A 1 192 ? 29.314 13.456 -33.015 1.00 48.47 192 GLY A C 1
ATOM 1546 O O . GLY A 1 192 ? 28.869 14.490 -32.531 1.00 48.47 192 GLY A O 1
ATOM 1547 N N . GLY A 1 193 ? 30.377 12.841 -32.485 1.00 43.47 193 GLY A N 1
ATOM 1548 C CA . GLY A 1 193 ? 31.109 13.312 -31.301 1.00 43.47 193 GLY A CA 1
ATOM 1549 C C . GLY A 1 193 ? 32.593 12.937 -31.223 1.00 43.47 193 GLY A C 1
ATOM 1550 O O . GLY A 1 193 ? 33.135 12.960 -30.127 1.00 43.47 193 GLY A O 1
ATOM 1551 N N . TRP A 1 194 ? 33.246 12.607 -32.341 1.00 35.53 194 TRP A N 1
ATOM 1552 C CA . TRP A 1 194 ? 34.712 12.585 -32.421 1.00 35.53 194 TRP A CA 1
ATOM 1553 C C . TRP A 1 194 ? 35.166 13.560 -33.511 1.00 35.53 194 TRP A C 1
ATOM 1555 O O . TRP A 1 194 ? 35.278 13.208 -34.685 1.00 35.53 194 TRP A O 1
ATOM 1565 N N . LYS A 1 195 ? 35.378 14.814 -33.117 1.00 33.00 195 LYS A N 1
ATOM 1566 C CA . LYS A 1 195 ? 36.302 15.738 -33.773 1.00 33.00 195 LYS A CA 1
ATOM 1567 C C . LYS A 1 195 ? 37.136 16.407 -32.700 1.00 33.00 195 LYS A C 1
ATOM 1569 O O . LYS A 1 195 ? 36.542 16.739 -31.652 1.00 33.00 195 LYS A O 1
#

Secondary structure (DSSP, 8-state):
---------HHHHHHTT--TT----HHHHHHTB-TTTHHHHHHHHHHHHHH---EEEEEEEE-TTS-EEEEEEEEEEEE-TTS-EEEEEEEEEE-HHHHHHHHHHHHHHHHHHHHHHT-SS--EEE-TT-BEEEE-HHHHHHHTS-HHHHBTSBHHHH-GGGTTSHHHHHHHHHHHHT---------TTS-TT--

InterPro domains:
  IPR000014 PAS domain [PS50112] (108-178)
  IPR000014 PAS domain [SM00091] (110-176)
  IPR000014 PAS domain [TIGR00229] (27-105)
  IPR000014 PAS domain [cd00130] (8-95)
  IPR000014 PAS domain [cd00130] (119-194)
  IPR000700 PAS-associated, C-terminal [PS50113] (55-107)
  IPR001610 PAC motif [SM00086] (56-98)
  IPR013655 PAS fold 3 [PF08447] (7-90)
  IPR013656 PAS fold 4 [PF08448] (116-188)
  IPR035965 PAS domain superfamily [SSF55785] (8-100)
  IPR035965 PAS domain superfamily [SSF55785] (94-194)
  IPR052162 Two-component sensor kinase/Photoreceptor [PTHR43304] (7-172)

Sequence (195 aa):
MAVGLPNWSDEICRIHGLPAGFQPTVKQAIEFYAPSSQPRIQEVFNTCCQQGVSFDEELEVITYQGKHIWVRVIGKAVRDEQGQ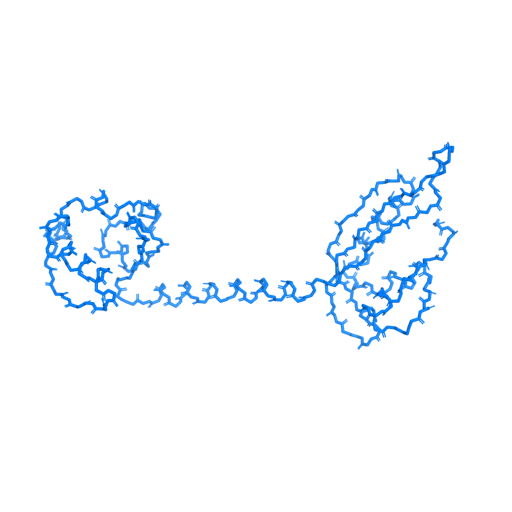ITQVQGSTQDITEQKQLREKLTKLAHRLTITLDSITDGFFTLDTDWCFTYVNPEAERILKRCGGELLGQRLWQSFPGVKGSRFDEEYQRAVSQQKSVHFEAFNPRLEGGWK

Radius of gyration: 29.18 Å; Cα contacts (8 Å, |Δi|>4): 266; chains: 1; bounding box: 70×32×72 Å

pLDDT: mean 89.89, std 11.12, range [33.0, 98.25]

Mean predicted aligned error: 9.02 Å

Foldseek 3Di:
DQDDWDDDAQVNCVVQVHHGPDTDRPVVVLVQFDPVCSVVCVVQVVCCQPVFDKDWDWGWGQHPVRDIFIKTKTWGFDADPVRHGNDIDIDIDTCRVVVVVVVVVVVVVVVVLVVQLPDLDWDWDADPQQQTCDTHPNVCVQLVHDRVVRHRDHPCVSPVVCVVDPNNVQVCVCVVVVHDDDDDDDDPVSPPPDD